Protein AF-A0A0J6Y4U1-F1 (afdb_monomer)

Solvent-accessible surface area (backbone atoms only — not comparable to full-atom values): 13993 Å² total; per-residue (Å²): 133,86,75,93,79,67,76,48,73,45,94,88,66,55,73,46,40,84,86,77,58,61,94,88,56,51,74,69,48,51,53,50,50,52,54,51,50,53,52,51,49,53,53,50,53,52,51,32,58,75,67,68,50,77,78,68,69,91,61,52,71,73,39,52,53,48,51,53,33,40,54,51,45,51,53,49,30,70,75,66,76,50,75,53,73,69,31,46,53,32,31,53,52,48,38,48,39,67,74,44,83,60,90,47,70,56,47,40,53,34,28,52,52,45,49,50,34,35,73,63,64,34,46,26,54,38,40,47,48,19,43,42,55,31,60,69,51,56,52,72,45,55,72,66,50,51,51,50,45,52,50,49,52,51,75,46,40,81,82,72,63,50,74,64,34,49,54,48,18,58,76,65,60,47,73,55,79,91,59,81,77,85,80,74,81,73,84,65,72,77,79,77,77,81,85,77,88,88,85,82,74,78,74,72,69,67,69,72,76,74,79,79,86,81,81,82,86,82,90,80,85,86,82,90,78,134

Radius of gyration: 31.58 Å; Cα contacts (8 Å, |Δi|>4): 154; chains: 1; bounding box: 83×50×101 Å

Nearest PDB structures (foldseek):
  8bfn-assembly1_E  TM=1.642E-01  e=2.128E+00  Escherichia coli

Sequence (226 aa):
MELPHVLLRTNTKDIFTYQDGYDKVTNADLLGLLNLGRETLRSLEAELEKRQIEVKDDLSNAVTECIGKFQKTLANLQILGRLDEKASQLVVAAVNALKLRPSNRDSSVYRTFLTDILRCCCRGFVVLCAASIGKQRVVTMNNDDRTRLVHYLKTHKSIFECPLLDILATTYHVPDYSSEVDTLECDRPPRRRYEKGRTAVNEVLEAAVVAETTAKIPTHRGKNKR

Foldseek 3Di:
DDDDFDWDAFPVGDTDGVVVPCPPPDPVRVVVVVVVVVVVVVVVVVVCVVVVPPPPPVADPLLVLLVVLLLVQLVVCVVPVDADPVLVVLLLVLLCLCVDDDPDDLSVQSNVLLLLLCVLANLLVSSSSSSRQGSVSSSPDDPVNSVVNSVVCSVPVVSNDDVSSVVVSVVSVRDHNPPDPPPDPPPPPPPPPPPDDDPDPVPVVVVPPPPPPDDDDDDDDDDDDD

Mean predicted aligned error: 16.46 Å

Organism: NCBI:txid404692

Structure (mmCIF, N/CA/C/O backbone):
data_AF-A0A0J6Y4U1-F1
#
_entry.id   AF-A0A0J6Y4U1-F1
#
loop_
_atom_site.group_PDB
_atom_site.id
_atom_site.type_symbol
_atom_site.label_atom_id
_atom_site.label_alt_id
_atom_site.label_comp_id
_atom_site.label_asym_id
_atom_site.label_entity_id
_atom_site.label_seq_id
_atom_site.pdbx_PDB_ins_code
_atom_site.Cartn_x
_atom_site.Cartn_y
_atom_site.Cartn_z
_atom_site.occupancy
_atom_site.B_iso_or_equiv
_atom_site.auth_seq_id
_atom_site.auth_comp_id
_atom_site.auth_asym_id
_atom_site.auth_atom_id
_atom_site.pdbx_PDB_model_num
ATOM 1 N N . MET A 1 1 ? 4.748 9.879 35.602 1.00 48.50 1 MET A N 1
ATOM 2 C CA . MET A 1 1 ? 3.466 10.256 34.974 1.00 48.50 1 MET A CA 1
ATOM 3 C C . MET A 1 1 ? 2.672 8.981 34.792 1.00 48.50 1 MET A C 1
ATOM 5 O O . MET A 1 1 ? 3.246 8.021 34.295 1.00 48.50 1 MET A O 1
ATOM 9 N N . GLU A 1 2 ? 1.425 8.940 35.251 1.00 74.56 2 GLU A N 1
ATOM 10 C CA . GLU A 1 2 ? 0.546 7.791 35.016 1.00 74.56 2 GLU A CA 1
ATOM 11 C C . GLU A 1 2 ? 0.095 7.793 33.554 1.00 74.56 2 GLU A C 1
ATOM 13 O O . GLU A 1 2 ? -0.301 8.830 33.021 1.00 74.56 2 GLU A O 1
ATOM 18 N N . LEU A 1 3 ? 0.220 6.647 32.887 1.00 75.56 3 LEU A N 1
ATOM 19 C CA . LEU A 1 3 ? -0.263 6.477 31.521 1.00 75.56 3 LEU A CA 1
ATOM 20 C C . LEU A 1 3 ? -1.788 6.282 31.541 1.00 75.56 3 LEU A C 1
ATOM 22 O O . LEU A 1 3 ? -2.306 5.636 32.460 1.00 75.56 3 LEU A O 1
ATOM 26 N N . PRO A 1 4 ? -2.518 6.800 30.537 1.00 84.19 4 PRO A N 1
ATOM 27 C CA . PRO A 1 4 ? -3.939 6.514 30.407 1.00 84.19 4 PRO A CA 1
ATOM 28 C C . PRO A 1 4 ? -4.148 5.004 30.255 1.00 84.19 4 PRO A C 1
ATOM 30 O O . PRO A 1 4 ? -3.432 4.335 29.509 1.00 84.19 4 PRO A O 1
ATOM 33 N N . HIS A 1 5 ? -5.136 4.467 30.964 1.00 85.06 5 HIS A N 1
ATOM 34 C CA . HIS A 1 5 ? -5.513 3.059 30.908 1.00 85.06 5 HIS A CA 1
ATOM 35 C C . HIS A 1 5 ? -7.023 2.932 30.717 1.00 85.06 5 HIS A C 1
ATOM 37 O O . HIS A 1 5 ? -7.795 3.804 31.115 1.00 85.06 5 HIS A O 1
ATOM 43 N N . VAL A 1 6 ? -7.440 1.840 30.078 1.00 88.12 6 VAL A N 1
ATOM 44 C CA . VAL A 1 6 ? -8.848 1.543 29.807 1.00 88.12 6 VAL A CA 1
ATOM 45 C C . VAL A 1 6 ? -9.294 0.426 30.740 1.00 88.12 6 VAL A C 1
ATOM 47 O O . VAL A 1 6 ? -8.703 -0.654 30.742 1.00 88.12 6 VAL A O 1
ATOM 50 N N . LEU A 1 7 ? -10.348 0.691 31.509 1.00 91.56 7 LEU A N 1
ATOM 51 C CA . LEU A 1 7 ? -11.039 -0.308 32.316 1.00 91.56 7 LEU A CA 1
ATOM 52 C C . LEU A 1 7 ? -12.283 -0.774 31.564 1.00 91.56 7 LEU A C 1
ATOM 54 O O . LEU A 1 7 ? -13.119 0.036 31.160 1.00 91.56 7 LEU A O 1
ATOM 58 N N . LEU A 1 8 ? -12.398 -2.083 31.380 1.00 90.50 8 LEU A N 1
ATOM 59 C CA . LEU A 1 8 ? -13.550 -2.729 30.773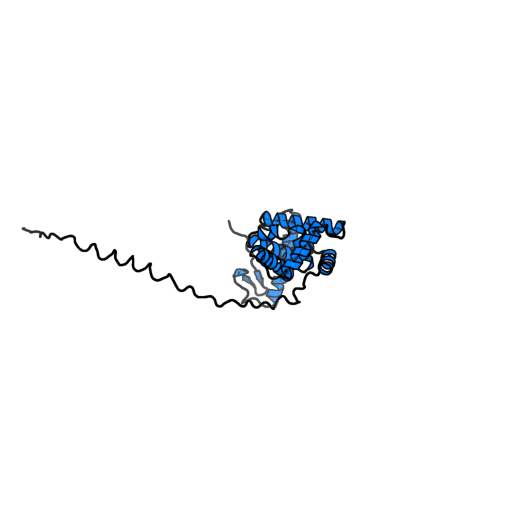 1.00 90.50 8 LEU A CA 1
ATOM 60 C C . LEU A 1 8 ? -14.483 -3.199 31.883 1.00 90.50 8 LEU A C 1
ATOM 62 O O . LEU A 1 8 ? -14.038 -3.711 32.910 1.00 90.50 8 LEU A O 1
ATOM 66 N N . ARG A 1 9 ? -15.786 -3.011 31.673 1.00 91.38 9 ARG A N 1
ATOM 67 C CA . ARG A 1 9 ? -16.824 -3.436 32.607 1.00 91.38 9 ARG A CA 1
ATOM 68 C C . ARG A 1 9 ? -17.926 -4.165 31.858 1.00 91.38 9 ARG A C 1
ATOM 70 O O . ARG A 1 9 ? -18.465 -3.633 30.891 1.00 91.38 9 ARG A O 1
ATOM 77 N N . THR A 1 10 ? -18.271 -5.356 32.327 1.00 87.75 10 THR A N 1
ATOM 78 C CA . THR A 1 10 ? -19.379 -6.160 31.791 1.00 87.75 10 THR A CA 1
ATOM 79 C C . THR A 1 10 ? -20.651 -5.987 32.618 1.00 87.75 10 THR A C 1
ATOM 81 O O . THR A 1 10 ? -20.644 -5.418 33.719 1.00 87.75 10 THR A O 1
ATOM 84 N N . ASN A 1 11 ? -21.762 -6.534 32.118 1.00 80.50 11 ASN A N 1
ATOM 85 C CA . ASN A 1 11 ? -23.026 -6.573 32.856 1.00 80.50 11 ASN A CA 1
ATOM 86 C C . ASN A 1 11 ? -22.936 -7.428 34.131 1.00 80.50 11 ASN A C 1
ATOM 88 O O . ASN A 1 11 ? -23.628 -7.144 35.110 1.00 80.50 11 ASN A O 1
ATOM 92 N N . THR A 1 12 ? -22.031 -8.414 34.160 1.00 76.62 12 THR A N 1
ATOM 93 C CA . THR A 1 12 ? -21.719 -9.227 35.349 1.00 76.62 12 THR A CA 1
ATOM 94 C C . THR A 1 12 ? -20.925 -8.468 36.421 1.00 76.62 12 THR A C 1
ATOM 96 O O . THR A 1 12 ? -20.651 -9.021 37.480 1.00 76.62 12 THR A O 1
ATOM 99 N N . LYS A 1 13 ? -20.655 -7.169 36.207 1.00 69.31 13 LYS A N 1
ATOM 100 C CA . LYS A 1 13 ? -19.939 -6.234 37.097 1.00 69.31 13 LYS A CA 1
ATOM 101 C C . LYS A 1 13 ? -18.451 -6.527 37.310 1.00 69.31 13 LYS A C 1
ATOM 103 O O . LYS A 1 13 ? -17.846 -5.854 38.145 1.00 69.31 13 LYS A O 1
ATOM 108 N N . ASP A 1 14 ? -17.843 -7.411 36.529 1.00 80.38 14 ASP A N 1
ATOM 109 C CA . ASP A 1 14 ? -16.392 -7.588 36.552 1.00 80.38 14 ASP A CA 1
ATOM 110 C C . ASP A 1 14 ? -15.711 -6.368 35.910 1.00 80.38 14 ASP A C 1
ATOM 112 O O . ASP A 1 14 ? -16.051 -5.972 34.792 1.00 80.38 14 ASP A O 1
ATOM 116 N N . ILE A 1 15 ? -14.787 -5.741 36.647 1.00 89.06 15 ILE A N 1
ATOM 117 C CA . ILE A 1 15 ? -13.915 -4.667 36.154 1.00 89.06 15 ILE A CA 1
ATOM 118 C C . ILE A 1 15 ? -12.536 -5.272 35.932 1.00 89.06 15 ILE A C 1
ATOM 120 O O . ILE A 1 15 ? -11.971 -5.863 36.850 1.00 89.06 15 ILE A O 1
ATOM 124 N N . PHE A 1 16 ? -12.000 -5.115 34.728 1.00 88.50 16 PHE A N 1
ATOM 125 C CA . PHE A 1 16 ? -10.703 -5.666 34.349 1.00 88.50 16 PHE A CA 1
ATOM 126 C C . PHE A 1 16 ? -10.064 -4.822 33.243 1.00 88.50 16 PHE A C 1
ATOM 128 O O . PHE A 1 16 ? -10.718 -3.998 32.597 1.00 88.50 16 PHE A O 1
ATOM 135 N N . THR A 1 17 ? -8.768 -5.001 33.031 1.00 88.44 17 THR A N 1
ATOM 136 C CA . THR A 1 17 ? -8.037 -4.422 31.903 1.00 88.44 17 THR A CA 1
ATOM 137 C C . THR A 1 17 ? -7.974 -5.424 30.755 1.00 88.44 17 THR A C 1
ATOM 139 O O . THR A 1 17 ? -8.056 -6.631 30.957 1.00 88.44 17 THR A O 1
ATOM 142 N N . TYR A 1 18 ? -7.747 -4.956 29.527 1.00 85.25 18 TYR A N 1
ATOM 143 C CA . TYR A 1 18 ? -7.558 -5.864 28.385 1.00 85.25 18 TYR A CA 1
ATOM 144 C C . TYR A 1 18 ? -6.348 -6.810 28.546 1.00 85.25 18 TYR A C 1
ATOM 146 O O . TYR A 1 18 ? -6.259 -7.818 27.850 1.00 85.25 18 TYR A O 1
ATOM 154 N N . GLN A 1 19 ? -5.410 -6.478 29.441 1.00 87.00 19 GLN A N 1
ATOM 155 C CA . GLN A 1 19 ? -4.201 -7.258 29.721 1.00 87.00 19 GLN A CA 1
ATOM 156 C C . GLN A 1 19 ? -4.487 -8.463 30.623 1.00 87.00 19 GLN A C 1
ATOM 158 O O . GLN A 1 19 ? -3.750 -9.443 30.566 1.00 87.00 19 GLN A O 1
ATOM 163 N N . ASP A 1 20 ? -5.573 -8.415 31.401 1.00 86.75 20 ASP A N 1
ATOM 164 C CA . ASP A 1 20 ? -5.990 -9.498 32.301 1.00 86.75 20 ASP A CA 1
ATOM 165 C C . ASP A 1 20 ? -6.609 -10.690 31.548 1.00 86.75 20 ASP A C 1
ATOM 167 O O . ASP A 1 20 ? -6.849 -11.745 32.134 1.00 86.75 20 ASP A O 1
ATOM 171 N N . GLY A 1 21 ? -6.862 -10.536 30.244 1.00 87.56 21 GLY A N 1
ATOM 172 C CA . GLY A 1 21 ? -7.535 -11.530 29.414 1.00 87.56 21 GLY A CA 1
ATOM 173 C C . GLY A 1 21 ? -9.061 -11.484 29.528 1.00 87.56 21 GLY A C 1
ATOM 174 O O . GLY A 1 21 ? -9.642 -10.612 30.171 1.00 87.56 21 GLY A O 1
ATOM 175 N N . TYR A 1 22 ? -9.725 -12.427 28.854 1.00 91.25 22 TYR A N 1
ATOM 176 C CA . TYR A 1 22 ? -11.190 -12.468 28.720 1.00 91.25 22 TYR A CA 1
ATOM 177 C C . TYR A 1 22 ? -11.798 -13.790 29.218 1.00 91.25 22 TYR A C 1
ATOM 179 O O . TYR A 1 22 ? -12.953 -14.081 28.922 1.00 91.25 22 TYR A O 1
ATOM 187 N N . ASP A 1 23 ? -11.056 -14.583 30.000 1.00 87.56 23 ASP A N 1
ATOM 188 C CA . ASP A 1 23 ? -11.446 -15.947 30.407 1.00 87.56 23 ASP A CA 1
ATOM 189 C C . ASP A 1 23 ? -12.763 -16.013 31.202 1.00 87.56 23 ASP A C 1
ATOM 191 O O . ASP A 1 23 ? -13.427 -17.048 31.238 1.00 87.56 23 ASP A O 1
ATOM 195 N N . LYS A 1 24 ? -13.151 -14.907 31.847 1.00 86.31 24 LYS A N 1
ATOM 196 C CA . LYS A 1 24 ? -14.385 -14.783 32.643 1.00 86.31 24 LYS A CA 1
ATOM 197 C C . LYS A 1 24 ? -15.480 -13.964 31.952 1.00 86.31 24 LYS A C 1
ATOM 199 O O . LYS A 1 24 ? -16.515 -13.696 32.553 1.00 86.31 24 LYS A O 1
ATOM 204 N N . VAL A 1 25 ? -15.261 -13.549 30.706 1.00 89.50 25 VAL A N 1
ATOM 205 C CA . VAL A 1 25 ? -16.179 -12.688 29.953 1.00 89.50 25 VAL A CA 1
ATOM 206 C C . VAL A 1 25 ? -17.072 -13.555 29.076 1.00 89.50 25 VAL A C 1
ATOM 208 O O . VAL A 1 25 ? -16.596 -14.396 28.317 1.00 89.50 25 VAL A O 1
ATOM 211 N N . THR A 1 26 ? -18.386 -13.357 29.164 1.00 91.69 26 THR A N 1
ATOM 212 C CA . THR A 1 26 ? -19.328 -14.109 28.328 1.00 91.69 26 THR A CA 1
ATOM 213 C C . THR A 1 26 ? -19.207 -13.696 26.856 1.00 91.69 26 THR A C 1
ATOM 215 O O . THR A 1 26 ? -18.848 -12.562 26.547 1.00 91.69 26 THR A O 1
ATOM 218 N N . ASN A 1 27 ? -19.572 -14.576 25.915 1.00 92.69 27 ASN A N 1
ATOM 219 C CA . ASN A 1 27 ? -19.564 -14.238 24.481 1.00 92.69 27 ASN A CA 1
ATOM 220 C C . ASN A 1 27 ? -20.434 -13.009 24.154 1.00 92.69 27 ASN A C 1
ATOM 222 O O . ASN A 1 27 ? -20.083 -12.211 23.285 1.00 92.69 27 ASN A O 1
ATOM 226 N N . ALA A 1 28 ? -21.565 -12.857 24.850 1.00 92.31 28 ALA A N 1
ATOM 227 C CA . ALA A 1 28 ? -22.456 -11.714 24.682 1.00 92.31 28 ALA A CA 1
ATOM 228 C C . ALA A 1 28 ? -21.793 -10.413 25.158 1.00 92.31 28 ALA A C 1
ATOM 230 O O . ALA A 1 28 ? -21.817 -9.415 24.437 1.00 92.31 28 ALA A O 1
ATOM 231 N N . ASP A 1 29 ? -21.146 -10.440 26.328 1.00 92.00 29 ASP A N 1
ATOM 232 C CA . ASP A 1 29 ? -20.392 -9.293 26.834 1.00 92.00 29 ASP A CA 1
ATOM 233 C C . ASP A 1 29 ? -19.200 -8.966 25.928 1.00 92.00 29 ASP A C 1
ATOM 235 O O . ASP A 1 29 ? -18.961 -7.798 25.646 1.00 92.00 29 ASP A O 1
ATOM 239 N N . LEU A 1 30 ? -18.491 -9.969 25.401 1.00 91.50 30 LEU A N 1
ATOM 240 C CA . LEU A 1 30 ? -17.366 -9.761 24.488 1.00 91.50 30 LEU A CA 1
ATOM 241 C C . LEU A 1 30 ? -17.803 -9.063 23.191 1.00 91.50 30 LEU A C 1
ATOM 243 O O . LEU A 1 30 ? -17.136 -8.137 22.729 1.00 91.50 30 LEU A O 1
ATOM 247 N N . LEU A 1 31 ? -18.947 -9.461 22.623 1.00 91.38 31 LEU A N 1
ATOM 248 C CA . LEU A 1 31 ? -19.523 -8.792 21.454 1.00 91.38 31 LEU A CA 1
ATOM 249 C C . LEU A 1 31 ? -19.952 -7.353 21.782 1.00 91.38 31 LEU A C 1
ATOM 251 O O . LEU A 1 31 ? -19.715 -6.442 20.987 1.00 91.38 31 LEU A O 1
ATOM 255 N N . GLY A 1 32 ? -20.543 -7.142 22.961 1.00 92.75 32 GLY A N 1
ATOM 256 C CA . GLY A 1 32 ? -20.885 -5.813 23.468 1.00 92.75 32 GLY A CA 1
ATOM 257 C C . GLY A 1 32 ? -19.655 -4.915 23.613 1.00 92.75 32 GLY A C 1
ATOM 258 O O . GLY A 1 32 ? -19.646 -3.799 23.097 1.00 92.75 32 GLY A O 1
ATOM 259 N N . LEU A 1 33 ? -18.587 -5.428 24.230 1.00 92.50 33 LEU A N 1
ATOM 260 C CA . LEU A 1 33 ? -17.307 -4.736 24.386 1.00 92.50 33 LEU A CA 1
ATOM 261 C C . LEU A 1 33 ? -16.664 -4.416 23.033 1.00 92.50 33 LEU A C 1
ATOM 263 O O . LEU A 1 33 ? -16.135 -3.322 22.861 1.00 92.50 33 LEU A O 1
ATOM 267 N N . LEU A 1 34 ? -16.740 -5.322 22.052 1.00 90.44 34 LEU A N 1
ATOM 268 C CA . LEU A 1 34 ? -16.242 -5.066 20.699 1.00 90.44 34 LEU A CA 1
ATOM 269 C C . LEU A 1 34 ? -16.998 -3.913 20.025 1.00 90.44 34 LEU A C 1
ATOM 271 O O . LEU A 1 34 ? -16.377 -3.036 19.422 1.00 90.44 34 LEU A O 1
ATOM 275 N N . ASN A 1 35 ? -18.328 -3.909 20.114 1.00 91.38 35 ASN A N 1
ATOM 276 C CA . ASN A 1 35 ? -19.146 -2.841 19.542 1.00 91.38 35 ASN A CA 1
ATOM 277 C C . ASN A 1 35 ? -18.869 -1.500 20.232 1.00 91.38 35 ASN A C 1
ATOM 279 O O . ASN A 1 35 ? -18.605 -0.513 19.548 1.00 91.38 35 ASN A O 1
ATOM 283 N N . LEU A 1 36 ? -18.812 -1.489 21.566 1.00 93.38 36 LEU A N 1
ATOM 284 C CA . LEU A 1 36 ? -18.470 -0.303 22.348 1.00 93.38 36 LEU A CA 1
ATOM 285 C C . LEU A 1 36 ? -17.058 0.209 22.028 1.00 93.38 36 LEU A C 1
ATOM 287 O O . LEU A 1 36 ? -16.845 1.412 21.894 1.00 93.38 36 LEU A O 1
ATOM 291 N N . GLY A 1 37 ? -16.089 -0.694 21.859 1.00 92.06 37 GLY A N 1
ATOM 292 C CA . GLY A 1 37 ? -14.722 -0.347 21.478 1.00 92.06 37 GLY A CA 1
ATOM 293 C C . GLY A 1 37 ? -14.658 0.316 20.103 1.00 92.06 37 GLY A C 1
ATOM 294 O O . GLY A 1 37 ? -13.962 1.315 19.937 1.00 92.06 37 GLY A O 1
ATOM 295 N N . ARG A 1 38 ? -15.438 -0.173 19.130 1.00 87.44 38 ARG A N 1
ATOM 296 C CA . ARG A 1 38 ? -15.550 0.448 17.798 1.00 87.44 38 ARG A CA 1
ATOM 297 C C . ARG A 1 38 ? -16.153 1.849 17.858 1.00 87.44 38 ARG A C 1
ATOM 299 O O . ARG A 1 38 ? -15.660 2.741 17.175 1.00 87.44 38 ARG A O 1
ATOM 306 N N . GLU A 1 39 ? -17.204 2.052 18.647 1.00 93.00 39 GLU A N 1
ATOM 307 C CA . GLU A 1 39 ? -17.811 3.378 18.824 1.00 93.00 39 GLU A CA 1
ATOM 308 C C . GLU A 1 39 ? -16.869 4.346 19.539 1.00 93.00 39 GLU A C 1
ATOM 310 O O . GLU A 1 39 ? -16.718 5.491 19.116 1.00 93.00 39 GLU A O 1
ATOM 315 N N . THR A 1 40 ? -16.173 3.861 20.567 1.00 92.31 40 THR A N 1
ATOM 316 C CA . THR A 1 40 ? -15.170 4.635 21.304 1.00 92.31 40 THR A CA 1
ATOM 317 C C . THR A 1 40 ? -14.038 5.076 20.380 1.00 92.31 40 THR A C 1
ATOM 319 O O . THR A 1 40 ? -13.686 6.252 20.368 1.00 92.31 40 THR A O 1
ATOM 322 N N . LEU A 1 41 ? -13.504 4.159 19.566 1.00 87.25 41 LEU A N 1
ATOM 323 C CA . LEU A 1 41 ? -12.455 4.459 18.591 1.00 87.25 41 LEU A CA 1
ATOM 324 C C . LEU A 1 41 ? -12.908 5.544 17.606 1.00 87.25 41 LEU A C 1
ATOM 326 O O . LEU A 1 41 ? -12.233 6.561 17.490 1.00 87.25 41 LEU A O 1
ATOM 330 N N . ARG A 1 42 ? -14.092 5.391 16.996 1.00 83.06 42 ARG A N 1
ATOM 331 C CA . ARG A 1 42 ? -14.660 6.406 16.090 1.00 83.06 42 ARG A CA 1
ATOM 332 C C . ARG A 1 42 ? -14.815 7.770 16.763 1.00 83.06 42 ARG A C 1
ATOM 334 O O . ARG A 1 42 ? -14.532 8.793 16.150 1.00 83.06 42 ARG A O 1
ATOM 341 N N . SER A 1 43 ? -15.273 7.798 18.016 1.00 93.00 43 SER A N 1
ATOM 342 C CA . SER A 1 43 ? -15.425 9.047 18.768 1.00 93.00 43 SER A CA 1
ATOM 343 C C . SER A 1 43 ? -14.080 9.714 19.060 1.00 93.00 43 SER A C 1
ATOM 345 O O . SER A 1 43 ? -14.001 10.940 19.033 1.00 93.00 43 SER A O 1
ATOM 347 N N . LEU A 1 44 ? -13.038 8.933 19.359 1.00 90.69 44 LEU A N 1
ATOM 348 C CA . LEU A 1 44 ? -11.690 9.455 19.579 1.00 90.69 44 LEU A CA 1
ATOM 349 C C . LEU A 1 44 ? -11.086 9.985 18.277 1.00 90.69 44 LEU A C 1
ATOM 351 O O . LEU A 1 44 ? -10.563 11.093 18.275 1.00 90.69 44 LEU A O 1
ATOM 355 N N . GLU A 1 45 ? -11.206 9.241 17.176 1.00 83.12 45 GLU A N 1
ATOM 356 C CA . GLU A 1 45 ? -10.760 9.669 15.843 1.00 83.12 45 GLU A CA 1
ATOM 357 C C . GLU A 1 45 ? -11.415 10.996 15.433 1.00 83.12 45 GLU A C 1
ATOM 359 O O . GLU A 1 45 ? -10.712 11.936 15.068 1.00 83.12 45 GLU A O 1
ATOM 364 N N . ALA A 1 46 ? -12.738 11.118 15.592 1.00 81.00 46 ALA A N 1
ATOM 365 C CA . ALA A 1 46 ? -13.470 12.347 15.283 1.00 81.00 46 ALA A CA 1
ATOM 366 C C . ALA A 1 46 ? -13.030 13.542 16.149 1.00 81.00 46 ALA A C 1
ATOM 368 O O . ALA A 1 46 ? -12.938 14.673 15.668 1.00 81.00 46 ALA A O 1
ATOM 369 N N . GLU A 1 47 ? -12.743 13.318 17.435 1.00 93.19 47 GLU A N 1
ATOM 370 C CA . GLU A 1 47 ? -12.271 14.384 18.324 1.00 93.19 47 GLU A CA 1
ATOM 371 C C . GLU A 1 47 ? -10.816 14.783 18.017 1.00 93.19 47 GLU A C 1
ATOM 373 O O . GLU A 1 47 ? -10.475 15.965 18.106 1.00 93.19 47 GLU A O 1
ATOM 378 N N . LEU A 1 48 ? -9.963 13.835 17.618 1.00 85.94 48 LEU A N 1
ATOM 379 C CA . LEU A 1 48 ? -8.591 14.105 17.173 1.00 85.94 48 LEU A CA 1
ATOM 380 C C . LEU A 1 48 ? -8.584 14.927 15.879 1.00 85.94 48 LEU A C 1
ATOM 382 O O . LEU A 1 48 ? -7.885 15.940 15.810 1.00 85.94 48 LEU A O 1
ATOM 386 N N . GLU A 1 49 ? -9.427 14.560 14.911 1.00 75.19 49 GLU A N 1
ATOM 387 C CA . GLU A 1 49 ? -9.635 15.310 13.668 1.00 75.19 49 GLU A CA 1
ATOM 388 C C . GLU A 1 49 ? -10.121 16.737 13.955 1.00 75.19 49 GLU A C 1
ATOM 390 O O . GLU A 1 49 ? -9.518 17.712 13.500 1.00 75.19 49 GLU A O 1
ATOM 395 N N . LYS A 1 50 ? -11.155 16.882 14.794 1.00 89.06 50 LYS A N 1
ATOM 396 C CA . LYS A 1 50 ? -11.697 18.186 15.207 1.00 89.06 50 LYS A CA 1
ATOM 397 C C . LYS A 1 50 ? -10.642 19.090 15.846 1.00 89.06 50 LYS A C 1
ATOM 399 O O . LYS A 1 50 ? -10.683 20.306 15.663 1.00 89.06 50 LYS A O 1
ATOM 404 N N . ARG A 1 51 ? -9.712 18.517 16.614 1.00 91.00 51 ARG A N 1
ATOM 405 C CA . ARG A 1 51 ? -8.625 19.258 17.275 1.00 91.00 51 ARG A CA 1
ATOM 406 C C . ARG A 1 51 ? -7.408 19.480 16.382 1.00 91.00 51 ARG A C 1
ATOM 408 O O . ARG A 1 51 ? -6.458 20.105 16.845 1.00 91.00 51 ARG A O 1
ATOM 415 N N . GLN A 1 52 ? -7.423 18.975 15.147 1.00 78.06 52 GLN A N 1
ATOM 416 C CA . GLN A 1 52 ? -6.265 18.961 14.248 1.00 78.06 52 GLN A CA 1
ATOM 417 C C . GLN A 1 52 ? -5.028 18.341 14.917 1.00 78.06 52 GLN A C 1
ATOM 419 O O . GLN A 1 52 ? -3.890 18.717 14.637 1.00 78.06 52 GLN A O 1
ATOM 424 N N . ILE A 1 53 ? -5.251 17.399 15.839 1.00 75.94 53 ILE A N 1
ATOM 425 C CA . ILE A 1 53 ? -4.169 16.627 16.433 1.00 75.94 53 ILE A CA 1
ATOM 426 C C . ILE A 1 53 ? -3.854 15.554 15.407 1.00 75.94 53 ILE A C 1
ATOM 428 O O . ILE A 1 53 ? -4.554 14.546 15.319 1.00 75.94 53 ILE A O 1
ATOM 432 N N . GLU A 1 54 ? -2.812 15.790 14.612 1.00 60.12 54 GLU A N 1
ATOM 433 C CA . GLU A 1 54 ? -2.235 14.732 13.798 1.00 60.12 54 GLU A CA 1
ATOM 434 C C . GLU A 1 54 ? -1.837 13.601 14.742 1.00 60.12 54 GLU A C 1
ATOM 436 O O . GLU A 1 54 ? -0.879 13.711 15.516 1.00 60.12 54 GLU A O 1
ATOM 441 N N . VAL A 1 55 ? -2.580 12.498 14.671 1.00 58.94 55 VAL A N 1
ATOM 442 C CA . VAL A 1 55 ? -2.069 11.207 15.105 1.00 58.94 55 VAL A CA 1
ATOM 443 C C . VAL A 1 55 ? -0.926 10.919 14.153 1.00 58.94 55 VAL A C 1
ATOM 445 O O . VAL A 1 55 ? -1.113 10.370 13.070 1.00 58.94 55 VAL A O 1
ATOM 448 N N . LYS A 1 56 ? 0.268 11.389 14.514 1.00 53.28 56 LYS A N 1
ATOM 449 C CA . LYS A 1 56 ? 1.480 10.918 13.878 1.00 53.28 56 LYS A CA 1
ATOM 450 C C . LYS A 1 56 ? 1.542 9.443 14.211 1.00 53.28 56 LYS A C 1
ATOM 452 O O . LYS A 1 56 ? 1.998 9.062 15.286 1.00 53.28 56 LYS A O 1
ATOM 457 N N . ASP A 1 57 ? 1.090 8.614 13.275 1.00 61.06 57 ASP A N 1
ATOM 458 C CA . ASP A 1 57 ? 1.741 7.333 13.096 1.00 61.06 57 ASP A CA 1
ATOM 459 C C . ASP A 1 57 ? 3.239 7.655 13.132 1.00 61.06 57 ASP A C 1
ATOM 461 O O . ASP A 1 57 ? 3.693 8.548 12.409 1.00 61.06 57 ASP A O 1
ATOM 465 N N . ASP A 1 58 ? 3.982 7.015 14.034 1.00 70.19 58 ASP A N 1
ATOM 466 C CA . ASP A 1 58 ? 5.433 7.169 14.170 1.00 70.19 58 ASP A CA 1
ATOM 467 C C . ASP A 1 58 ? 6.103 6.582 12.909 1.00 70.19 58 ASP A C 1
ATOM 469 O O . ASP A 1 58 ? 6.774 5.549 12.917 1.00 70.19 58 ASP A O 1
ATOM 473 N N . LEU A 1 59 ? 5.830 7.169 11.749 1.00 83.12 59 LEU A N 1
ATOM 474 C CA . LEU A 1 59 ? 6.361 6.774 10.465 1.00 83.12 59 LEU A CA 1
ATOM 475 C C . LEU A 1 59 ? 7.705 7.456 10.324 1.00 83.12 59 LEU A C 1
ATOM 477 O O . LEU A 1 59 ? 7.858 8.659 10.545 1.00 83.12 59 LEU A O 1
ATOM 481 N N . SER A 1 60 ? 8.700 6.673 9.928 1.00 90.19 60 SER A N 1
ATOM 482 C CA . SER A 1 60 ? 9.977 7.245 9.548 1.00 90.19 60 SER A CA 1
ATOM 483 C C . SER A 1 60 ? 9.783 8.184 8.357 1.00 90.19 60 SER A C 1
ATOM 485 O O . SER A 1 60 ? 8.912 7.977 7.505 1.00 90.19 60 SER A O 1
ATOM 487 N N . ASN A 1 61 ? 10.666 9.176 8.232 1.00 91.38 61 ASN A N 1
ATOM 488 C CA . ASN A 1 61 ? 10.685 10.074 7.074 1.00 91.38 61 ASN A CA 1
ATOM 489 C C . ASN A 1 61 ? 10.706 9.300 5.744 1.00 91.38 61 ASN A C 1
ATOM 491 O O . ASN A 1 61 ? 10.126 9.744 4.755 1.00 91.38 61 ASN A O 1
ATOM 495 N N . ALA A 1 62 ? 11.339 8.120 5.725 1.00 93.31 62 ALA A N 1
ATOM 496 C CA . ALA A 1 62 ? 11.404 7.276 4.543 1.00 93.31 62 ALA A CA 1
ATOM 497 C C . ALA A 1 62 ? 10.025 6.742 4.121 1.00 93.31 62 ALA A C 1
ATOM 499 O O . ALA A 1 62 ? 9.730 6.722 2.922 1.00 93.31 62 ALA A O 1
ATOM 500 N N . VAL A 1 63 ? 9.198 6.329 5.087 1.00 94.94 63 VAL A N 1
ATOM 501 C CA . VAL A 1 63 ? 7.828 5.846 4.863 1.00 94.94 63 VAL A CA 1
ATOM 502 C C . VAL A 1 63 ? 6.912 7.004 4.469 1.00 94.94 63 VAL A C 1
ATOM 504 O O . VAL A 1 63 ? 6.208 6.893 3.466 1.00 94.94 63 VAL A O 1
ATOM 507 N N . THR A 1 64 ? 6.993 8.140 5.165 1.00 94.31 64 THR A N 1
ATOM 508 C CA . THR A 1 64 ? 6.211 9.348 4.847 1.00 94.31 64 THR A CA 1
ATOM 509 C C . THR A 1 64 ? 6.492 9.856 3.431 1.00 94.31 64 THR A C 1
ATOM 511 O O . THR A 1 64 ? 5.567 10.174 2.685 1.00 94.31 64 THR A O 1
ATOM 514 N N . GLU A 1 65 ? 7.757 9.856 2.998 1.00 95.88 65 GLU A N 1
ATOM 515 C CA . GLU A 1 65 ? 8.122 10.224 1.624 1.00 95.88 65 GLU A CA 1
ATOM 516 C C . GLU A 1 65 ? 7.516 9.259 0.588 1.00 95.88 65 GLU A C 1
ATOM 518 O O . GLU A 1 65 ? 7.059 9.688 -0.473 1.00 95.88 65 GLU A O 1
ATOM 523 N N . CYS A 1 66 ? 7.485 7.953 0.881 1.00 97.62 66 CYS A N 1
ATOM 524 C CA . CYS A 1 66 ? 6.847 6.967 0.007 1.00 97.62 66 CYS A CA 1
ATOM 525 C C . CYS A 1 66 ? 5.333 7.198 -0.093 1.00 97.62 66 CYS A C 1
ATOM 527 O O . CYS A 1 66 ? 4.795 7.167 -1.197 1.00 97.62 66 CYS A O 1
ATOM 529 N N . ILE A 1 67 ? 4.667 7.499 1.025 1.00 96.88 67 ILE A N 1
ATOM 530 C CA . ILE A 1 67 ? 3.231 7.815 1.060 1.00 96.88 67 ILE A CA 1
ATOM 531 C C . ILE A 1 67 ? 2.924 9.053 0.214 1.00 96.88 67 ILE A C 1
ATOM 533 O O . ILE A 1 67 ? 2.036 9.006 -0.638 1.00 96.88 67 ILE A O 1
ATOM 537 N N . GLY A 1 68 ? 3.710 10.124 0.358 1.00 96.56 68 GLY A N 1
ATOM 538 C CA . GLY A 1 68 ? 3.560 11.318 -0.476 1.00 96.56 68 GLY A CA 1
ATOM 539 C C . GLY A 1 68 ? 3.741 11.022 -1.971 1.00 96.56 68 GLY A C 1
ATOM 540 O O . GLY A 1 68 ? 3.006 11.547 -2.810 1.00 96.56 68 GLY A O 1
ATOM 541 N N . LYS A 1 69 ? 4.668 10.120 -2.331 1.00 97.94 69 LYS A N 1
ATOM 542 C CA . LYS A 1 69 ? 4.824 9.652 -3.721 1.00 97.94 69 LYS A CA 1
ATOM 543 C C . LYS A 1 69 ? 3.616 8.849 -4.200 1.00 97.94 69 LYS A C 1
ATOM 545 O O . LYS A 1 69 ? 3.206 9.051 -5.340 1.00 97.94 69 LYS A O 1
ATOM 550 N N . PHE A 1 70 ? 3.024 8.000 -3.359 1.00 97.88 70 PHE A N 1
ATOM 551 C CA . PHE A 1 70 ? 1.796 7.274 -3.701 1.00 97.88 70 PHE A CA 1
ATOM 552 C C . PHE A 1 70 ? 0.647 8.228 -4.001 1.00 97.88 70 PHE A C 1
ATOM 554 O O . PHE A 1 70 ? 0.041 8.130 -5.064 1.00 97.88 70 PHE A O 1
ATOM 561 N N . GLN A 1 71 ? 0.405 9.197 -3.118 1.00 97.44 71 GLN A N 1
ATOM 562 C CA . GLN A 1 71 ? -0.648 10.198 -3.301 1.00 97.44 71 GLN A CA 1
ATOM 563 C C . GLN A 1 71 ? -0.434 11.009 -4.584 1.00 97.44 71 GLN A C 1
ATOM 565 O O . GLN A 1 71 ? -1.360 11.175 -5.375 1.00 97.44 71 GLN A O 1
ATOM 570 N N . LYS A 1 72 ? 0.805 11.447 -4.849 1.00 97.00 72 LYS A N 1
ATOM 571 C CA . LYS A 1 72 ? 1.138 12.187 -6.073 1.00 97.00 72 LYS A CA 1
ATOM 572 C C . LYS A 1 72 ? 0.923 11.353 -7.337 1.00 97.00 72 LYS A C 1
ATOM 574 O O . LYS A 1 72 ? 0.358 11.849 -8.308 1.00 97.00 72 LYS A O 1
ATOM 579 N N . THR A 1 73 ? 1.371 10.097 -7.349 1.00 97.50 73 THR A N 1
ATOM 580 C CA . THR A 1 73 ? 1.156 9.198 -8.493 1.00 97.50 73 THR A CA 1
ATOM 581 C C . THR A 1 73 ? -0.325 8.927 -8.712 1.00 97.50 73 THR A C 1
ATOM 583 O O . THR A 1 73 ? -0.766 8.938 -9.856 1.00 97.50 73 THR A O 1
ATOM 586 N N . LEU A 1 74 ? -1.093 8.724 -7.641 1.00 96.75 74 LEU A N 1
ATOM 587 C CA . LEU A 1 74 ? -2.527 8.482 -7.727 1.00 96.75 74 LEU A CA 1
ATOM 588 C C . LEU A 1 74 ? -3.272 9.693 -8.296 1.00 96.75 74 LEU A C 1
ATOM 590 O O . LEU A 1 74 ? -4.056 9.533 -9.226 1.00 96.75 74 LEU A O 1
ATOM 594 N N . ALA A 1 75 ? -2.967 10.898 -7.810 1.00 95.69 75 ALA A N 1
ATOM 595 C CA . ALA A 1 75 ? -3.541 12.136 -8.331 1.00 95.69 75 ALA A CA 1
ATOM 596 C C . ALA A 1 75 ? -3.216 12.322 -9.823 1.00 95.69 75 ALA A C 1
ATOM 598 O O . ALA A 1 75 ? -4.104 12.585 -10.632 1.00 95.69 75 ALA A O 1
ATOM 599 N N . ASN A 1 76 ? -1.956 12.104 -10.214 1.00 94.56 76 ASN A N 1
ATOM 600 C CA . ASN A 1 76 ? -1.557 12.157 -11.621 1.00 94.56 76 ASN A CA 1
ATOM 601 C C . ASN A 1 76 ? -2.307 11.120 -12.466 1.00 94.56 76 ASN A C 1
ATOM 603 O O . ASN A 1 76 ? -2.735 11.427 -13.575 1.00 94.56 76 ASN A O 1
ATOM 607 N N . LEU A 1 77 ? -2.483 9.905 -11.945 1.00 95.31 77 LEU A N 1
ATOM 608 C CA . LEU A 1 77 ? -3.205 8.843 -12.633 1.00 95.31 77 LEU A CA 1
ATOM 609 C C . LEU A 1 77 ? -4.690 9.186 -12.808 1.00 95.31 77 LEU A C 1
ATOM 611 O O . LEU A 1 77 ? -5.239 8.940 -13.876 1.00 95.31 77 LEU A O 1
ATOM 615 N N . GLN A 1 78 ? -5.329 9.777 -11.800 1.00 94.00 78 GLN A N 1
ATOM 616 C CA . GLN A 1 78 ? -6.724 10.217 -11.880 1.00 94.00 78 GLN A CA 1
ATOM 617 C C . GLN A 1 78 ? -6.917 11.338 -12.909 1.00 94.00 78 GLN A C 1
ATOM 619 O O . GLN A 1 78 ? -7.915 11.339 -13.622 1.00 94.00 78 GLN A O 1
ATOM 624 N N . ILE A 1 79 ? -5.954 12.258 -13.023 1.00 94.75 79 ILE A N 1
ATOM 625 C CA . ILE A 1 79 ? -5.999 13.354 -14.001 1.00 94.75 79 ILE A CA 1
ATOM 626 C C . ILE A 1 79 ? -5.747 12.838 -15.423 1.00 94.75 79 ILE A C 1
ATOM 628 O O . ILE A 1 79 ? -6.450 13.212 -16.357 1.00 94.75 79 ILE A O 1
ATOM 632 N N . LEU A 1 80 ? -4.723 12.000 -15.606 1.00 95.50 80 LEU A N 1
ATOM 633 C CA . LEU A 1 80 ? -4.272 11.571 -16.933 1.00 95.50 80 LEU A CA 1
ATOM 634 C C . LEU A 1 80 ? -5.006 10.331 -17.456 1.00 95.50 80 LEU A C 1
ATOM 636 O O . LEU A 1 80 ? -4.944 10.051 -18.652 1.00 95.50 80 LEU A O 1
ATOM 640 N N . GLY A 1 81 ? -5.623 9.541 -16.575 1.00 94.00 81 GLY A N 1
ATOM 641 C CA . GLY A 1 81 ? -6.230 8.247 -16.898 1.00 94.00 81 GLY A CA 1
ATOM 642 C C . GLY A 1 81 ? -5.227 7.154 -17.294 1.00 94.00 81 GLY A C 1
ATOM 643 O O . GLY A 1 81 ? -5.628 6.052 -17.660 1.00 94.00 81 GLY A O 1
ATOM 644 N N . ARG A 1 82 ? -3.920 7.443 -17.252 1.00 94.88 82 ARG A N 1
ATOM 645 C CA . ARG A 1 82 ? -2.839 6.535 -17.655 1.00 94.88 82 ARG A CA 1
ATOM 646 C C . ARG A 1 82 ? -1.549 6.817 -16.894 1.00 94.88 82 ARG A C 1
ATOM 648 O O . ARG A 1 82 ? -1.357 7.906 -16.358 1.00 94.88 82 ARG A O 1
ATOM 655 N N . LEU A 1 83 ? -0.649 5.838 -16.900 1.00 95.94 83 LEU A N 1
ATOM 656 C CA . LEU A 1 83 ? 0.723 6.019 -16.432 1.00 95.94 83 LEU A CA 1
ATOM 657 C C . LEU A 1 83 ? 1.553 6.757 -17.487 1.00 95.94 83 LEU A C 1
ATOM 659 O O . LEU A 1 83 ? 1.337 6.585 -18.688 1.00 95.94 83 LEU A O 1
ATOM 663 N N . ASP A 1 84 ? 2.525 7.552 -17.037 1.00 94.94 84 ASP A N 1
ATOM 664 C CA . ASP A 1 84 ? 3.572 8.055 -17.923 1.00 94.94 84 ASP A CA 1
ATOM 665 C C . ASP A 1 84 ? 4.517 6.918 -18.359 1.00 94.94 84 ASP A C 1
ATOM 667 O O . ASP A 1 84 ? 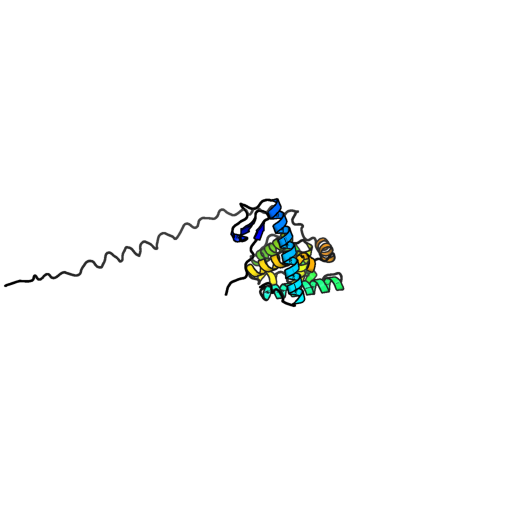4.475 5.799 -17.834 1.00 94.94 84 ASP A O 1
ATOM 671 N N . GLU A 1 85 ? 5.361 7.182 -19.355 1.00 95.81 85 GLU A N 1
ATOM 672 C CA . GLU A 1 85 ? 6.245 6.165 -19.932 1.00 95.81 85 GLU A CA 1
ATOM 673 C C . GLU A 1 85 ? 7.209 5.571 -18.893 1.00 95.81 85 GLU A C 1
ATOM 675 O O . GLU A 1 85 ? 7.412 4.357 -18.838 1.00 95.81 85 GLU A O 1
ATOM 680 N N . LYS A 1 86 ? 7.752 6.410 -18.008 1.00 96.31 86 LYS A N 1
ATOM 681 C CA . LYS A 1 86 ? 8.700 5.981 -16.978 1.00 96.31 86 LYS A CA 1
ATOM 682 C C . LYS A 1 86 ? 8.025 5.079 -15.945 1.00 96.31 86 LYS A C 1
ATOM 684 O O . LYS A 1 86 ? 8.556 4.024 -15.605 1.00 96.31 86 LYS A O 1
ATOM 689 N N . ALA A 1 87 ? 6.853 5.469 -15.456 1.00 96.88 87 ALA A N 1
ATOM 690 C CA . ALA A 1 87 ? 6.047 4.684 -14.532 1.00 96.88 87 ALA A CA 1
ATOM 691 C C . ALA A 1 87 ? 5.614 3.357 -15.167 1.00 96.88 87 ALA A C 1
ATOM 693 O O . ALA A 1 87 ? 5.687 2.315 -14.518 1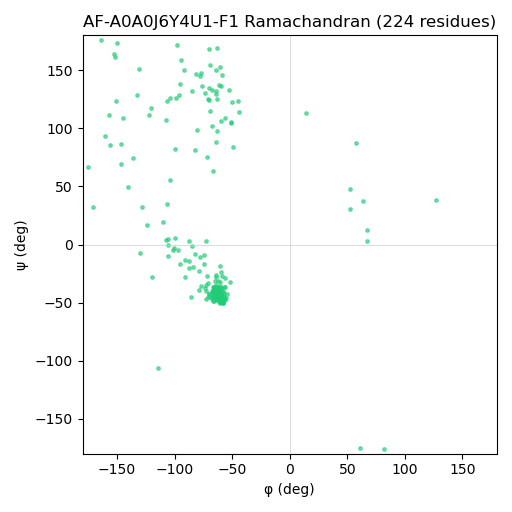.00 96.88 87 ALA A O 1
ATOM 694 N N . SER A 1 88 ? 5.254 3.373 -16.451 1.00 97.56 88 SER A N 1
ATOM 695 C CA . SER A 1 88 ? 4.905 2.172 -17.216 1.00 97.56 88 SER A CA 1
ATOM 696 C C . SER A 1 88 ? 6.067 1.173 -17.262 1.00 97.56 88 SER A C 1
ATOM 698 O O . SER A 1 88 ? 5.888 -0.006 -16.956 1.00 97.56 88 SER A O 1
ATOM 700 N N . GLN A 1 89 ? 7.289 1.641 -17.543 1.00 98.06 89 GLN A N 1
ATOM 701 C CA . GLN A 1 89 ? 8.492 0.799 -17.520 1.00 98.06 89 GLN A CA 1
ATOM 702 C C . GLN A 1 89 ? 8.770 0.213 -16.125 1.00 98.06 89 GLN A C 1
ATOM 704 O O . GLN A 1 89 ? 9.145 -0.957 -16.006 1.00 98.06 89 GLN A O 1
ATOM 709 N N . LEU A 1 90 ? 8.556 0.992 -15.059 1.00 98.19 90 LEU A N 1
ATOM 710 C CA . LEU A 1 90 ? 8.710 0.509 -13.682 1.00 98.19 90 LEU A CA 1
ATOM 711 C C . LEU A 1 90 ? 7.696 -0.589 -13.338 1.00 98.19 90 LEU A C 1
ATOM 713 O O . LEU A 1 90 ? 8.066 -1.575 -12.698 1.00 98.19 90 LEU A O 1
ATOM 717 N N . VAL A 1 91 ? 6.447 -0.457 -13.789 1.00 98.12 91 VAL A N 1
ATOM 718 C CA . VAL A 1 91 ? 5.412 -1.484 -13.598 1.00 98.12 91 VAL A CA 1
ATOM 719 C C . VAL A 1 91 ? 5.770 -2.764 -14.352 1.00 98.12 91 VAL A C 1
ATOM 721 O O . VAL A 1 91 ? 5.720 -3.842 -13.763 1.00 98.12 91 VAL A O 1
ATOM 724 N N . VAL A 1 92 ? 6.228 -2.669 -15.604 1.00 98.06 92 VAL A N 1
ATOM 725 C CA . VAL A 1 92 ? 6.703 -3.840 -16.368 1.00 98.06 92 VAL A CA 1
ATOM 726 C C . VAL A 1 92 ? 7.854 -4.545 -15.640 1.00 98.06 92 VAL A C 1
ATOM 728 O O . VAL A 1 92 ? 7.847 -5.768 -15.490 1.00 98.06 92 VAL A O 1
ATOM 731 N N . ALA A 1 93 ? 8.822 -3.787 -15.118 1.00 97.25 93 ALA A N 1
ATOM 732 C CA . ALA A 1 93 ? 9.924 -4.349 -14.341 1.00 97.25 93 ALA A CA 1
ATOM 733 C C . ALA A 1 93 ? 9.445 -5.046 -13.052 1.00 97.25 93 ALA A C 1
ATOM 735 O O . ALA A 1 93 ? 9.976 -6.096 -12.686 1.00 97.25 93 ALA A O 1
ATOM 736 N N . ALA A 1 94 ? 8.431 -4.498 -12.379 1.00 97.75 94 ALA A N 1
ATOM 737 C CA . ALA A 1 94 ? 7.824 -5.091 -11.189 1.00 97.75 94 ALA A CA 1
ATOM 738 C C . ALA A 1 94 ? 7.087 -6.403 -11.497 1.00 97.75 94 ALA A C 1
ATOM 740 O O . ALA A 1 94 ? 7.270 -7.393 -10.787 1.00 97.75 94 ALA A O 1
ATOM 741 N N . VAL A 1 95 ? 6.320 -6.447 -12.589 1.00 97.44 95 VAL A N 1
ATOM 742 C CA . VAL A 1 95 ? 5.642 -7.666 -13.057 1.00 97.44 95 VAL A CA 1
ATOM 743 C C . VAL A 1 95 ? 6.659 -8.759 -13.383 1.00 97.44 95 VAL A C 1
ATOM 745 O O . VAL A 1 95 ? 6.498 -9.903 -12.956 1.00 97.44 95 VAL A O 1
ATOM 748 N N . ASN A 1 96 ? 7.752 -8.408 -14.063 1.00 96.31 96 ASN A N 1
ATOM 749 C CA . ASN A 1 96 ? 8.839 -9.348 -14.335 1.00 96.31 96 ASN A CA 1
ATOM 750 C C . ASN A 1 96 ? 9.501 -9.850 -13.045 1.00 96.31 96 ASN A C 1
ATOM 752 O O . ASN A 1 96 ? 9.811 -11.034 -12.941 1.00 96.31 96 ASN A O 1
ATOM 756 N N . ALA A 1 97 ? 9.678 -8.986 -12.041 1.00 96.31 97 ALA A N 1
ATOM 757 C CA . ALA A 1 97 ? 10.228 -9.383 -10.747 1.00 96.31 97 ALA A CA 1
ATOM 758 C C . ALA A 1 97 ? 9.319 -10.361 -9.980 1.00 96.31 97 ALA A C 1
ATOM 760 O O . ALA A 1 97 ? 9.836 -11.204 -9.250 1.00 96.31 97 ALA A O 1
ATOM 761 N N . LEU A 1 98 ? 7.994 -10.277 -10.149 1.00 95.88 98 LEU A N 1
ATOM 762 C CA . LEU A 1 98 ? 7.046 -11.234 -9.567 1.00 95.88 98 LEU A CA 1
ATOM 763 C C . LEU A 1 98 ? 7.088 -12.599 -10.271 1.00 95.88 98 LEU A C 1
ATOM 765 O O . LEU A 1 98 ? 7.051 -13.627 -9.599 1.00 95.88 98 LEU A O 1
ATOM 769 N N . LYS A 1 99 ? 7.206 -12.610 -11.605 1.00 93.44 99 LYS A N 1
ATOM 770 C CA . LYS A 1 99 ? 7.181 -13.836 -12.425 1.00 93.44 99 LYS A CA 1
ATOM 771 C C . LYS A 1 99 ? 8.509 -14.594 -12.418 1.00 93.44 99 LYS A C 1
ATOM 773 O O . LYS A 1 99 ? 8.533 -15.820 -12.398 1.00 93.44 99 LYS A O 1
ATOM 778 N N . LEU A 1 100 ? 9.630 -13.879 -12.445 1.00 92.44 100 LEU A N 1
ATOM 779 C CA . LEU A 1 100 ? 10.952 -14.480 -12.603 1.00 92.44 100 LEU A CA 1
ATOM 780 C C . LEU A 1 100 ? 11.604 -14.795 -11.257 1.00 92.44 100 LEU A C 1
ATOM 782 O O . LEU A 1 100 ? 11.410 -14.110 -10.247 1.00 92.44 100 LEU A O 1
ATOM 786 N N . ARG A 1 101 ? 12.442 -15.836 -11.238 1.00 90.06 101 ARG A N 1
ATOM 787 C CA . ARG A 1 101 ? 13.292 -16.132 -10.082 1.00 90.06 101 ARG A CA 1
ATOM 788 C C . ARG A 1 101 ? 14.285 -14.975 -9.880 1.00 90.06 101 ARG A C 1
ATOM 790 O O . ARG A 1 101 ? 14.953 -14.584 -10.838 1.00 90.06 101 ARG A O 1
ATOM 797 N N . PRO A 1 102 ? 14.410 -14.418 -8.662 1.00 91.88 102 PRO A N 1
ATOM 798 C CA . PRO A 1 102 ? 15.336 -13.321 -8.418 1.00 91.88 102 PRO A CA 1
ATOM 799 C C . PRO A 1 102 ? 16.781 -13.782 -8.633 1.00 91.88 102 PRO A C 1
ATOM 801 O O . PRO A 1 102 ? 17.201 -14.809 -8.105 1.00 91.88 102 PRO A O 1
ATOM 804 N N . SER A 1 103 ? 17.548 -12.993 -9.385 1.00 91.75 103 SER A N 1
ATOM 805 C CA . SER A 1 103 ? 18.960 -13.264 -9.688 1.00 91.75 103 SER A CA 1
ATOM 806 C C . SER A 1 103 ? 19.929 -12.784 -8.604 1.00 91.75 103 SER A C 1
ATOM 808 O O . SER A 1 103 ? 21.072 -13.227 -8.556 1.00 91.75 103 SER A O 1
ATOM 810 N N . ASN A 1 104 ? 19.499 -11.865 -7.737 1.00 95.25 104 ASN A N 1
ATOM 811 C CA . ASN A 1 104 ? 20.321 -11.292 -6.675 1.00 95.25 104 ASN A CA 1
ATOM 812 C C . ASN A 1 104 ? 19.475 -10.884 -5.457 1.00 95.25 104 ASN A C 1
ATOM 814 O O . ASN A 1 104 ? 18.240 -10.939 -5.484 1.00 95.25 104 ASN A O 1
ATOM 818 N N . ARG A 1 105 ? 20.157 -10.472 -4.380 1.00 96.00 105 ARG A N 1
ATOM 819 C CA . ARG A 1 105 ? 19.529 -10.073 -3.112 1.00 96.00 105 ARG A CA 1
ATOM 820 C C . ARG A 1 105 ? 18.520 -8.941 -3.299 1.00 96.00 105 ARG A C 1
ATOM 822 O O . ARG A 1 105 ? 17.415 -9.040 -2.782 1.00 96.00 105 ARG A O 1
ATOM 829 N N . ASP A 1 106 ? 18.866 -7.918 -4.066 1.00 96.81 106 ASP A N 1
ATOM 830 C CA . ASP A 1 106 ? 18.020 -6.738 -4.266 1.00 96.81 106 ASP A CA 1
ATOM 831 C C . ASP A 1 106 ? 16.736 -7.079 -5.028 1.00 96.81 106 ASP A C 1
ATOM 833 O O . ASP A 1 106 ? 15.648 -6.620 -4.688 1.00 96.81 106 ASP A O 1
ATOM 837 N N . SER A 1 107 ? 16.840 -7.929 -6.052 1.00 95.81 107 SER A N 1
ATOM 838 C CA . SER A 1 107 ? 15.681 -8.474 -6.765 1.00 95.81 107 SER A CA 1
ATOM 839 C C . SER A 1 107 ? 14.815 -9.337 -5.848 1.00 95.81 107 SER A C 1
ATOM 841 O O . SER A 1 107 ? 13.595 -9.276 -5.952 1.00 95.81 107 SER A O 1
ATOM 843 N N . SER A 1 108 ? 15.426 -10.098 -4.934 1.00 96.88 108 SER A N 1
ATOM 844 C CA . SER A 1 108 ? 14.700 -10.893 -3.937 1.00 96.88 108 SER A CA 1
ATOM 845 C C . SER A 1 108 ? 13.940 -9.999 -2.954 1.00 96.88 108 SER A C 1
ATOM 847 O O . SER A 1 108 ? 12.737 -10.161 -2.788 1.00 96.88 108 SER A O 1
ATOM 849 N N . VAL A 1 109 ? 14.600 -8.979 -2.393 1.00 97.69 109 VAL A N 1
ATOM 850 C CA . VAL A 1 109 ? 13.987 -7.983 -1.495 1.00 97.69 109 VAL A CA 1
ATOM 851 C C . VAL A 1 109 ? 12.791 -7.303 -2.158 1.00 97.69 109 VAL A C 1
ATOM 853 O O . VAL A 1 109 ? 11.727 -7.188 -1.547 1.00 97.69 109 VAL A O 1
ATOM 856 N N . TYR A 1 110 ? 12.951 -6.880 -3.412 1.00 98.31 110 TYR A N 1
ATOM 857 C CA . TYR A 1 110 ? 11.876 -6.232 -4.150 1.00 98.31 110 TYR A CA 1
ATOM 858 C C . TYR A 1 110 ? 10.715 -7.188 -4.443 1.00 98.31 110 TYR A C 1
ATOM 860 O O . TYR A 1 110 ? 9.566 -6.832 -4.198 1.00 98.31 110 TYR A O 1
ATOM 868 N N . ARG A 1 111 ? 10.999 -8.419 -4.891 1.00 97.25 111 ARG A N 1
ATOM 869 C CA . ARG A 1 111 ? 9.972 -9.444 -5.125 1.00 97.25 111 ARG A CA 1
ATOM 870 C C . ARG A 1 111 ? 9.194 -9.762 -3.848 1.00 97.25 111 ARG A C 1
ATOM 872 O O . ARG A 1 111 ? 7.968 -9.810 -3.904 1.00 97.25 111 ARG A O 1
ATOM 879 N N . THR A 1 112 ? 9.872 -9.943 -2.713 1.00 97.31 112 THR A N 1
ATOM 880 C CA . THR A 1 112 ? 9.218 -10.193 -1.418 1.00 97.31 112 THR A CA 1
ATOM 881 C C . THR A 1 112 ? 8.276 -9.053 -1.058 1.00 97.31 112 THR A C 1
ATOM 883 O O . THR A 1 112 ? 7.110 -9.302 -0.779 1.00 97.31 112 THR A O 1
ATOM 886 N N . PHE A 1 113 ? 8.738 -7.804 -1.165 1.00 98.12 113 PHE A N 1
ATOM 887 C CA . PHE A 1 113 ? 7.896 -6.637 -0.907 1.00 98.12 113 PHE A CA 1
ATOM 888 C C . PHE A 1 113 ? 6.648 -6.607 -1.805 1.00 98.12 113 PHE A C 1
ATOM 890 O O . PHE A 1 113 ? 5.540 -6.447 -1.302 1.00 98.12 113 PHE A O 1
ATOM 897 N N . LEU A 1 114 ? 6.793 -6.807 -3.121 1.00 97.88 114 LEU A N 1
ATOM 898 C CA . LEU A 1 114 ? 5.641 -6.828 -4.034 1.00 97.88 114 LEU A CA 1
ATOM 899 C C . LEU A 1 114 ? 4.686 -7.994 -3.743 1.00 97.88 114 LEU A C 1
ATOM 901 O O . LEU A 1 114 ? 3.476 -7.835 -3.872 1.00 97.88 114 LEU A O 1
ATOM 905 N N . THR A 1 115 ? 5.217 -9.143 -3.325 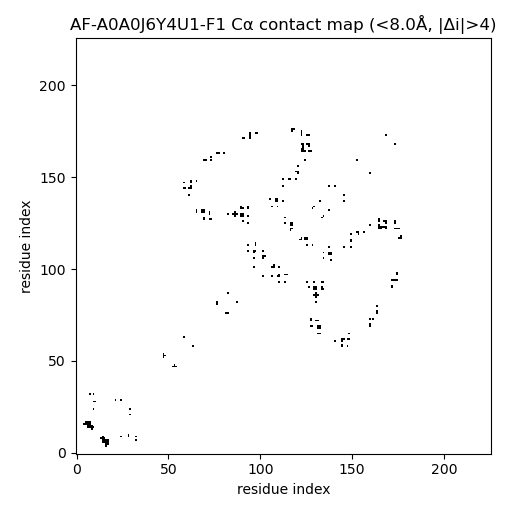1.00 97.12 115 THR A N 1
ATOM 906 C CA . THR A 1 115 ? 4.412 -10.310 -2.933 1.00 97.12 115 THR A CA 1
ATOM 907 C C . THR A 1 115 ? 3.609 -10.014 -1.666 1.00 97.12 115 THR A C 1
ATOM 909 O O . THR A 1 115 ? 2.427 -10.341 -1.599 1.00 97.12 115 THR A O 1
ATOM 912 N N . ASP A 1 116 ? 4.208 -9.335 -0.685 1.00 96.50 116 ASP A N 1
ATOM 913 C CA . ASP A 1 116 ? 3.506 -8.900 0.524 1.00 96.50 116 ASP A CA 1
ATOM 914 C C . ASP A 1 116 ? 2.402 -7.885 0.214 1.00 96.50 116 ASP A C 1
ATOM 916 O O . ASP A 1 116 ? 1.310 -7.982 0.775 1.00 96.50 116 ASP A O 1
ATOM 920 N N . ILE A 1 117 ? 2.645 -6.952 -0.714 1.00 97.19 117 ILE A N 1
ATOM 921 C CA . ILE A 1 117 ? 1.611 -6.032 -1.205 1.00 97.19 117 ILE A CA 1
ATOM 922 C C . ILE A 1 117 ? 0.475 -6.802 -1.878 1.00 97.19 117 ILE A C 1
ATOM 924 O O . ILE A 1 117 ? -0.687 -6.565 -1.551 1.00 97.19 117 ILE A O 1
ATOM 928 N N . LEU A 1 118 ? 0.793 -7.741 -2.771 1.00 95.12 118 LEU A N 1
ATOM 929 C CA . LEU A 1 118 ? -0.205 -8.541 -3.479 1.00 95.12 118 LEU A CA 1
ATOM 930 C C . LEU A 1 118 ? -1.067 -9.361 -2.505 1.00 95.12 118 LEU A C 1
ATOM 932 O O . LEU A 1 118 ? -2.283 -9.418 -2.663 1.00 95.12 118 LEU A O 1
ATOM 936 N N . ARG A 1 119 ? -0.445 -9.933 -1.467 1.00 94.62 119 ARG A N 1
ATOM 937 C CA . ARG A 1 119 ? -1.112 -10.724 -0.425 1.00 94.62 119 ARG A CA 1
ATOM 938 C C . ARG A 1 119 ? -1.990 -9.882 0.504 1.00 94.62 119 ARG A C 1
ATOM 940 O O . ARG A 1 119 ? -3.066 -10.317 0.899 1.00 94.62 119 ARG A O 1
ATOM 947 N N . CYS A 1 120 ? -1.514 -8.709 0.918 1.00 93.12 120 CYS A N 1
ATOM 948 C CA . CYS A 1 120 ? -2.183 -7.892 1.934 1.00 93.12 120 CYS A CA 1
ATOM 949 C C . CYS A 1 120 ? -3.181 -6.889 1.352 1.00 93.12 120 CYS A C 1
ATOM 951 O O . CYS A 1 120 ? -4.123 -6.500 2.048 1.00 93.12 120 CYS A O 1
ATOM 953 N N . CYS A 1 121 ? -2.960 -6.436 0.119 1.00 92.25 121 CYS A N 1
ATOM 954 C CA . CYS A 1 121 ? -3.732 -5.393 -0.547 1.00 92.25 121 CYS A CA 1
ATOM 955 C C . CYS A 1 121 ? -4.476 -5.968 -1.754 1.00 92.25 121 CYS A C 1
ATOM 957 O O . CYS A 1 121 ? -5.471 -6.662 -1.554 1.00 92.25 121 CYS A O 1
ATOM 959 N N . CYS A 1 122 ? -4.016 -5.664 -2.968 1.00 92.81 122 CYS A N 1
ATOM 960 C CA . CYS A 1 122 ? -4.484 -6.227 -4.230 1.00 92.81 122 CYS A CA 1
ATOM 961 C C . CYS A 1 122 ? -3.458 -5.929 -5.340 1.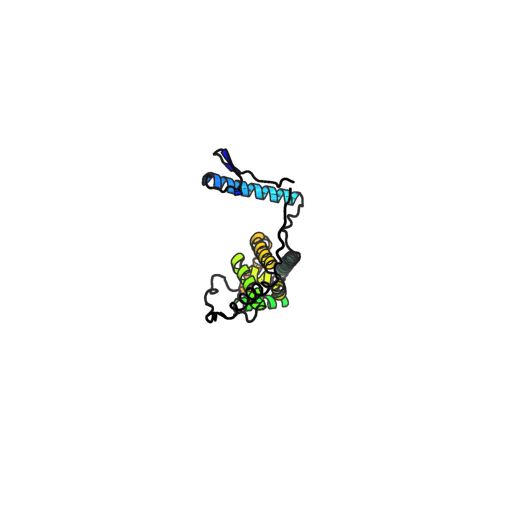00 92.81 122 CYS A C 1
ATOM 963 O O . CYS A 1 122 ? -2.479 -5.201 -5.138 1.00 92.81 122 CYS A O 1
ATOM 965 N N . ARG A 1 123 ? -3.703 -6.455 -6.542 1.00 95.88 123 ARG A N 1
ATOM 966 C CA . ARG A 1 123 ? -2.863 -6.222 -7.727 1.00 95.88 123 ARG A CA 1
ATOM 967 C C . ARG A 1 123 ? -2.763 -4.747 -8.138 1.00 95.88 123 ARG A C 1
ATOM 969 O O . ARG A 1 123 ? -1.697 -4.319 -8.574 1.00 95.88 123 ARG A O 1
ATOM 976 N N . GLY A 1 124 ? -3.809 -3.945 -7.928 1.00 97.06 124 GLY A N 1
ATOM 977 C CA . GLY A 1 124 ? -3.765 -2.500 -8.177 1.00 97.06 124 GLY A CA 1
ATOM 978 C C . GLY A 1 124 ? -2.710 -1.784 -7.324 1.00 97.06 124 GLY A C 1
ATOM 979 O O . GLY A 1 124 ? -1.994 -0.906 -7.805 1.00 97.06 124 GLY A O 1
ATOM 980 N N . PHE A 1 125 ? -2.511 -2.225 -6.080 1.00 97.69 125 PHE A N 1
ATOM 981 C CA . PHE A 1 125 ? -1.500 -1.646 -5.190 1.00 97.69 125 PHE A CA 1
ATOM 982 C C . PHE A 1 125 ? -0.073 -2.012 -5.610 1.00 97.69 125 PHE A C 1
ATOM 984 O O . PHE A 1 125 ? 0.849 -1.234 -5.366 1.00 97.69 125 PHE A O 1
ATOM 991 N N . VAL A 1 126 ? 0.126 -3.153 -6.280 1.00 97.94 126 VAL A N 1
ATOM 992 C CA . VAL A 1 126 ? 1.419 -3.499 -6.894 1.00 97.94 126 VAL A CA 1
ATOM 993 C C . VAL A 1 126 ? 1.769 -2.479 -7.979 1.00 97.94 126 VAL A C 1
ATOM 995 O O . VAL A 1 126 ? 2.898 -1.984 -8.001 1.00 97.94 126 VAL A O 1
ATOM 998 N N . VAL A 1 127 ? 0.798 -2.116 -8.828 1.00 98.12 127 VAL A N 1
ATOM 999 C CA . VAL A 1 127 ? 0.965 -1.079 -9.861 1.00 98.12 127 VAL A CA 1
ATOM 1000 C C . VAL A 1 127 ? 1.326 0.257 -9.222 1.00 98.12 127 VAL A C 1
ATOM 1002 O O . VAL A 1 127 ? 2.322 0.864 -9.616 1.00 98.12 127 VAL A O 1
ATOM 1005 N N . LEU A 1 128 ? 0.573 0.684 -8.202 1.00 98.25 128 LEU A N 1
ATOM 1006 C CA . LEU A 1 128 ? 0.835 1.935 -7.489 1.00 98.25 128 LEU A CA 1
ATOM 1007 C C . LEU A 1 128 ? 2.247 1.957 -6.884 1.00 98.25 128 LEU A C 1
ATOM 1009 O O . LEU A 1 128 ? 3.017 2.882 -7.134 1.00 98.25 128 LEU A O 1
ATOM 1013 N N . CYS A 1 129 ? 2.635 0.908 -6.153 1.00 98.12 129 CYS A N 1
ATOM 1014 C CA . CYS A 1 129 ? 3.959 0.827 -5.538 1.00 98.12 129 CYS A CA 1
ATOM 1015 C C . CYS A 1 129 ? 5.084 0.878 -6.581 1.00 98.12 129 CYS A C 1
ATOM 1017 O O . CYS A 1 129 ? 6.074 1.597 -6.414 1.00 98.12 129 CYS A O 1
ATOM 1019 N N . ALA A 1 130 ? 4.941 0.122 -7.670 1.00 98.19 130 ALA A N 1
ATOM 1020 C CA . ALA A 1 130 ? 5.932 0.088 -8.734 1.00 98.19 130 ALA A CA 1
ATOM 1021 C C . ALA A 1 130 ? 6.075 1.452 -9.424 1.00 98.19 130 ALA A C 1
ATOM 1023 O O . ALA A 1 130 ? 7.196 1.942 -9.558 1.00 98.19 130 ALA A O 1
ATOM 1024 N N . ALA A 1 131 ? 4.956 2.081 -9.790 1.00 98.12 131 ALA A N 1
ATOM 1025 C CA . ALA A 1 131 ? 4.929 3.373 -10.466 1.00 98.12 131 ALA A CA 1
ATOM 1026 C C . ALA A 1 131 ? 5.460 4.523 -9.592 1.00 98.12 131 ALA A C 1
ATOM 1028 O O . ALA A 1 131 ? 6.119 5.426 -10.104 1.00 98.12 131 ALA A O 1
ATOM 1029 N N . SER A 1 132 ? 5.198 4.502 -8.282 1.00 97.81 132 SER A N 1
ATOM 1030 C CA . SER A 1 132 ? 5.554 5.611 -7.388 1.00 97.81 132 SER A CA 1
ATOM 1031 C C . SER A 1 132 ? 6.977 5.566 -6.848 1.00 97.81 132 SER A C 1
ATOM 1033 O O . SER A 1 132 ? 7.643 6.600 -6.781 1.00 97.81 132 SER A O 1
ATOM 1035 N N . ILE A 1 133 ? 7.438 4.395 -6.395 1.00 97.38 133 ILE A N 1
ATOM 1036 C CA . ILE A 1 133 ? 8.720 4.281 -5.676 1.00 97.38 133 ILE A CA 1
ATOM 1037 C C . ILE A 1 133 ? 9.721 3.364 -6.383 1.00 97.38 133 ILE A C 1
ATOM 1039 O O . ILE A 1 133 ? 10.930 3.578 -6.269 1.00 97.38 133 ILE A O 1
ATOM 1043 N N . GLY A 1 134 ? 9.237 2.385 -7.152 1.00 96.69 134 GLY A N 1
ATOM 1044 C CA . GLY A 1 134 ? 10.068 1.458 -7.916 1.00 96.69 134 GLY A CA 1
ATOM 1045 C C . GLY A 1 134 ? 11.021 0.604 -7.066 1.00 96.69 134 GLY A C 1
ATOM 1046 O O . GLY A 1 134 ? 11.028 0.639 -5.834 1.00 96.69 134 GLY A O 1
ATOM 1047 N N . LYS A 1 135 ? 11.862 -0.184 -7.746 1.00 97.50 135 LYS A N 1
ATOM 1048 C CA . LYS A 1 135 ? 12.792 -1.130 -7.102 1.00 97.50 135 LYS A CA 1
ATOM 1049 C C . LYS A 1 135 ? 13.810 -0.453 -6.189 1.00 97.50 135 LYS A C 1
ATOM 1051 O O . LYS A 1 135 ? 14.004 -0.895 -5.061 1.00 97.50 135 LYS A O 1
ATOM 1056 N N . GLN A 1 136 ? 14.475 0.591 -6.686 1.00 97.06 136 GLN A N 1
ATOM 1057 C CA . GLN A 1 136 ? 15.605 1.216 -5.991 1.00 97.06 136 GLN A CA 1
ATOM 1058 C C . GLN A 1 136 ? 15.209 1.699 -4.598 1.00 97.06 136 GLN A C 1
ATOM 1060 O O . GLN A 1 136 ? 15.878 1.375 -3.620 1.00 97.06 136 GLN A O 1
ATOM 1065 N N . ARG A 1 137 ? 14.063 2.382 -4.487 1.00 97.69 137 ARG A N 1
ATOM 1066 C CA . ARG A 1 137 ? 13.594 2.877 -3.196 1.00 97.69 137 ARG A CA 1
ATOM 1067 C C . ARG A 1 137 ? 13.311 1.739 -2.221 1.00 97.69 137 ARG A C 1
ATOM 1069 O O . ARG A 1 137 ? 13.796 1.789 -1.097 1.00 97.69 137 ARG A O 1
ATOM 1076 N N . VAL A 1 138 ? 12.597 0.701 -2.655 1.00 97.75 138 VAL A N 1
ATOM 1077 C CA . VAL A 1 138 ? 12.280 -0.457 -1.803 1.00 97.75 138 VAL A CA 1
ATOM 1078 C C . VAL A 1 138 ? 13.550 -1.147 -1.307 1.00 97.75 138 VAL A C 1
ATOM 1080 O O . VAL A 1 138 ? 13.646 -1.476 -0.131 1.00 97.75 138 VAL A O 1
ATOM 1083 N N . VAL A 1 139 ? 14.541 -1.337 -2.179 1.00 97.38 139 VAL A N 1
ATOM 1084 C CA . VAL A 1 139 ? 15.807 -2.000 -1.822 1.00 97.38 139 VAL A CA 1
ATOM 1085 C C . VAL A 1 139 ? 16.606 -1.184 -0.805 1.00 97.38 139 VAL A C 1
ATOM 1087 O O . VAL A 1 139 ? 17.194 -1.759 0.106 1.00 97.38 139 VAL A O 1
ATOM 1090 N N . THR A 1 140 ? 16.597 0.146 -0.925 1.00 97.19 140 THR A N 1
ATOM 1091 C CA . THR A 1 140 ? 17.291 1.037 0.021 1.00 97.19 140 THR A CA 1
ATOM 1092 C C . THR A 1 140 ? 16.588 1.177 1.373 1.00 97.19 140 THR A C 1
ATOM 1094 O O . THR A 1 140 ? 17.208 1.616 2.337 1.00 97.19 140 THR A O 1
ATOM 1097 N N . MET A 1 141 ? 15.307 0.806 1.470 1.00 96.75 141 MET A N 1
ATOM 1098 C CA . MET A 1 141 ? 14.574 0.838 2.733 1.00 96.75 141 MET A CA 1
ATOM 1099 C C . MET A 1 141 ? 14.983 -0.333 3.632 1.00 96.75 141 MET A C 1
ATOM 1101 O O . MET A 1 141 ? 15.059 -1.494 3.207 1.00 96.75 141 MET A O 1
ATOM 1105 N N . ASN A 1 142 ? 15.175 -0.041 4.920 1.00 96.31 142 ASN A N 1
ATOM 1106 C CA . ASN A 1 142 ? 15.365 -1.086 5.919 1.00 96.31 142 ASN A CA 1
ATOM 1107 C C . ASN A 1 142 ? 14.098 -1.967 6.036 1.00 96.31 142 ASN A C 1
ATOM 1109 O O . ASN A 1 142 ? 13.050 -1.700 5.441 1.00 96.31 142 ASN A O 1
ATOM 1113 N N . ASN A 1 143 ? 14.221 -3.087 6.745 1.00 95.69 143 ASN A N 1
ATOM 1114 C CA . ASN A 1 143 ? 13.137 -4.065 6.827 1.00 95.69 143 ASN A CA 1
ATOM 1115 C C . ASN A 1 143 ? 11.905 -3.538 7.580 1.00 95.69 143 ASN A C 1
ATOM 1117 O O . ASN A 1 143 ? 10.774 -3.835 7.191 1.00 95.69 143 ASN A O 1
ATOM 1121 N N . ASP A 1 144 ? 12.126 -2.738 8.619 1.00 93.94 144 ASP A N 1
ATOM 1122 C CA . ASP A 1 144 ? 11.059 -2.211 9.466 1.00 93.94 144 ASP A CA 1
ATOM 1123 C C . ASP A 1 144 ? 10.231 -1.179 8.704 1.00 93.94 144 ASP A C 1
ATOM 1125 O O . ASP A 1 144 ? 9.007 -1.253 8.705 1.00 93.94 144 ASP A O 1
ATOM 1129 N N . ASP A 1 145 ? 10.882 -0.292 7.954 1.00 96.06 145 ASP A N 1
ATOM 1130 C CA . ASP A 1 145 ? 10.223 0.690 7.097 1.00 96.06 145 ASP A CA 1
ATOM 1131 C C . ASP A 1 145 ? 9.419 0.017 5.985 1.00 96.06 145 ASP A C 1
ATOM 1133 O O . ASP A 1 145 ? 8.296 0.428 5.698 1.00 96.06 145 ASP A O 1
ATOM 1137 N N . ARG A 1 146 ? 9.952 -1.049 5.368 1.00 97.44 146 ARG A N 1
ATOM 1138 C CA . ARG A 1 146 ? 9.195 -1.836 4.380 1.00 97.44 146 ARG A CA 1
ATOM 1139 C C . ARG A 1 146 ? 7.952 -2.460 5.009 1.00 97.44 146 ARG A C 1
ATOM 1141 O O . ARG A 1 146 ? 6.873 -2.375 4.428 1.00 97.44 146 ARG A O 1
ATOM 1148 N N . THR A 1 147 ? 8.091 -3.031 6.202 1.00 95.69 147 THR A N 1
ATOM 1149 C CA . THR A 1 147 ? 6.981 -3.647 6.943 1.00 95.69 147 THR A CA 1
ATOM 1150 C C . THR A 1 147 ? 5.925 -2.610 7.331 1.00 95.69 147 THR A C 1
ATOM 1152 O O . THR A 1 147 ? 4.736 -2.828 7.099 1.00 95.69 147 THR A O 1
ATOM 1155 N N . ARG A 1 148 ? 6.349 -1.450 7.847 1.00 95.06 148 ARG A N 1
ATOM 1156 C CA . ARG A 1 148 ? 5.469 -0.321 8.182 1.00 95.06 148 ARG A CA 1
ATOM 1157 C C . ARG A 1 148 ? 4.744 0.211 6.952 1.00 95.06 148 ARG A C 1
ATOM 1159 O O . ARG A 1 148 ? 3.552 0.470 7.035 1.00 95.06 148 ARG A O 1
ATOM 1166 N N . LEU A 1 149 ? 5.417 0.308 5.805 1.00 96.88 149 LEU A N 1
ATOM 1167 C CA . LEU A 1 149 ? 4.797 0.757 4.557 1.00 96.88 149 LEU A CA 1
ATOM 1168 C C . LEU A 1 149 ? 3.705 -0.211 4.075 1.00 96.88 149 LEU A C 1
ATOM 1170 O O . LEU A 1 149 ? 2.618 0.230 3.706 1.00 96.88 149 LEU A O 1
ATOM 1174 N N . VAL A 1 150 ? 3.962 -1.526 4.115 1.00 97.12 150 VAL A N 1
ATOM 1175 C CA . VAL A 1 150 ? 2.948 -2.549 3.789 1.00 97.12 150 VAL A CA 1
ATOM 1176 C C . VAL A 1 150 ? 1.769 -2.465 4.758 1.00 97.12 150 VAL A C 1
ATOM 1178 O O . VAL A 1 150 ? 0.616 -2.510 4.328 1.00 97.12 150 VAL A O 1
ATOM 1181 N N . HIS A 1 151 ? 2.044 -2.326 6.058 1.00 94.94 151 HIS A N 1
ATOM 1182 C CA . HIS A 1 151 ? 1.004 -2.180 7.072 1.00 94.94 151 HIS A CA 1
ATOM 1183 C C . HIS A 1 151 ? 0.154 -0.930 6.828 1.00 94.94 151 HIS A C 1
ATOM 1185 O O . HIS A 1 151 ? -1.068 -1.026 6.791 1.00 94.94 151 HIS A O 1
ATOM 1191 N N . TYR A 1 152 ? 0.790 0.213 6.570 1.00 94.81 152 TYR A N 1
ATOM 1192 C CA . TYR A 1 152 ? 0.107 1.471 6.301 1.00 94.81 152 TYR A CA 1
ATOM 1193 C C . TYR A 1 152 ? -0.840 1.359 5.102 1.00 94.81 152 TYR A C 1
ATOM 1195 O O . TYR A 1 152 ? -2.014 1.701 5.220 1.00 94.81 152 TYR A O 1
ATOM 1203 N N . LEU A 1 153 ? -0.366 0.813 3.977 1.00 95.69 15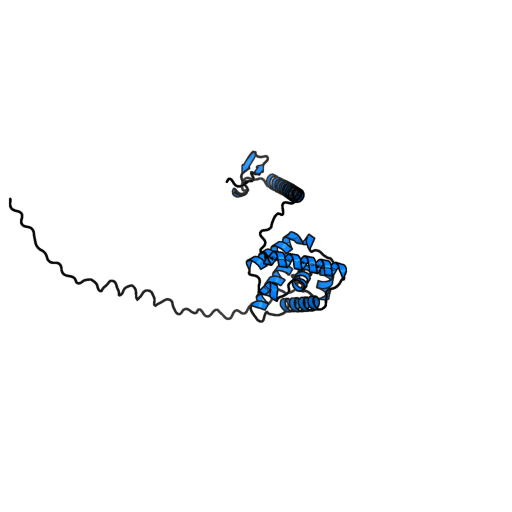3 LEU A N 1
ATOM 1204 C CA . LEU A 1 153 ? -1.191 0.600 2.783 1.00 95.69 153 LEU A CA 1
ATOM 1205 C C . LEU A 1 153 ? -2.356 -0.364 3.037 1.00 95.69 153 LEU A C 1
ATOM 1207 O O . LEU A 1 153 ? -3.447 -0.160 2.511 1.00 95.69 153 LEU A O 1
ATOM 1211 N N . LYS A 1 154 ? -2.143 -1.399 3.858 1.00 94.31 154 LYS A N 1
ATOM 1212 C CA . LYS A 1 154 ? -3.190 -2.356 4.240 1.00 94.31 154 LYS A CA 1
ATOM 1213 C C . LYS A 1 154 ? -4.269 -1.713 5.116 1.00 94.31 154 LYS A C 1
ATOM 1215 O O . LYS A 1 154 ? -5.439 -2.052 4.952 1.00 94.31 154 LYS A O 1
ATOM 1220 N N . THR A 1 155 ? -3.884 -0.848 6.048 1.00 90.44 155 THR A N 1
ATOM 1221 C CA . THR A 1 155 ? -4.807 -0.183 6.980 1.00 90.44 155 THR A CA 1
ATOM 1222 C C . THR A 1 155 ? -5.567 0.952 6.294 1.00 90.44 155 THR A C 1
ATOM 1224 O O . THR A 1 155 ? -6.761 1.115 6.519 1.00 90.44 155 THR A O 1
ATOM 1227 N N . HIS A 1 156 ? -4.915 1.667 5.376 1.00 92.75 156 HIS A N 1
ATOM 1228 C CA . HIS A 1 156 ? -5.457 2.849 4.704 1.00 92.75 156 HIS A CA 1
ATOM 1229 C C . HIS A 1 156 ? -5.856 2.586 3.245 1.00 92.75 156 HIS A C 1
ATOM 1231 O O . HIS A 1 156 ? -5.704 3.457 2.387 1.00 92.75 156 HIS A O 1
ATOM 1237 N N . LYS A 1 157 ? -6.356 1.382 2.931 1.00 93.12 157 LYS A N 1
ATOM 1238 C CA . LYS A 1 157 ? -6.678 0.991 1.545 1.00 93.12 157 LYS A CA 1
ATOM 1239 C C . LYS A 1 157 ? -7.615 1.971 0.847 1.00 93.12 157 LYS A C 1
ATOM 1241 O O . LYS A 1 157 ? -7.356 2.326 -0.296 1.00 93.12 157 LYS A O 1
ATOM 1246 N N . SER A 1 158 ? -8.650 2.435 1.545 1.00 90.81 158 SER A N 1
ATOM 1247 C CA . SER A 1 158 ? -9.666 3.346 1.004 1.00 90.81 158 SER A CA 1
ATOM 1248 C C . SER A 1 158 ? -9.091 4.667 0.486 1.00 90.81 158 SER A C 1
ATOM 1250 O O . SER A 1 158 ? -9.653 5.252 -0.431 1.00 90.81 158 SER A O 1
ATOM 1252 N N . ILE A 1 159 ? -7.954 5.124 1.024 1.00 92.44 159 ILE A N 1
ATOM 1253 C CA . ILE A 1 159 ? -7.284 6.357 0.581 1.00 92.44 159 ILE A CA 1
ATOM 1254 C C . ILE A 1 159 ? -6.649 6.173 -0.803 1.00 92.44 159 ILE A C 1
ATOM 1256 O O . ILE A 1 159 ? -6.574 7.115 -1.590 1.00 92.44 159 ILE A O 1
ATOM 1260 N N . PHE A 1 160 ? -6.176 4.962 -1.101 1.00 94.56 160 PHE A N 1
ATOM 1261 C CA . PHE A 1 160 ? -5.438 4.651 -2.327 1.00 94.56 160 PHE A CA 1
ATOM 1262 C C . PHE A 1 160 ? -6.257 3.858 -3.347 1.00 94.56 160 PHE A C 1
ATOM 1264 O O . PHE A 1 160 ? -5.753 3.518 -4.418 1.00 94.56 160 PHE A O 1
ATOM 1271 N N . GLU A 1 161 ? -7.507 3.545 -3.019 1.00 91.19 161 GLU A N 1
ATOM 1272 C CA . GLU A 1 161 ? -8.390 2.773 -3.874 1.00 91.19 161 GLU A CA 1
ATOM 1273 C C . GLU A 1 161 ? -8.800 3.598 -5.096 1.00 91.19 161 GLU A C 1
ATOM 1275 O O . GLU A 1 161 ? -9.305 4.717 -5.003 1.00 91.19 161 GLU A O 1
ATOM 1280 N N . CYS A 1 162 ? -8.541 3.052 -6.280 1.00 92.00 162 CYS A N 1
ATOM 1281 C CA . CYS A 1 162 ? -8.881 3.694 -7.537 1.00 92.00 162 CYS A CA 1
ATOM 1282 C C . CYS A 1 162 ? -9.150 2.620 -8.594 1.00 92.00 162 CYS A C 1
ATOM 1284 O O . CYS A 1 162 ? -8.243 1.834 -8.878 1.00 92.00 162 CYS A O 1
ATOM 1286 N N . PRO A 1 163 ? -10.331 2.613 -9.243 1.00 94.56 163 PRO A N 1
ATOM 1287 C CA . PRO A 1 163 ? -10.667 1.613 -10.262 1.00 94.56 163 PRO A CA 1
ATOM 1288 C C . PRO A 1 163 ? -9.658 1.540 -11.417 1.00 94.56 163 PRO A C 1
ATOM 1290 O O . PRO A 1 163 ? -9.438 0.478 -11.999 1.00 94.56 163 PRO A O 1
ATOM 1293 N N . LEU A 1 164 ? -8.990 2.658 -11.733 1.00 95.81 164 LEU A N 1
ATOM 1294 C CA . LEU A 1 164 ? -7.944 2.696 -12.757 1.00 95.81 164 LEU A CA 1
ATOM 1295 C C . LEU A 1 164 ? -6.751 1.803 -12.407 1.00 95.81 164 LEU A C 1
ATOM 1297 O O . LEU A 1 164 ? -6.135 1.249 -13.312 1.00 95.81 164 LEU A O 1
ATOM 1301 N N . LEU A 1 165 ? -6.424 1.628 -11.123 1.00 96.88 165 LEU A N 1
ATOM 1302 C CA . LEU A 1 165 ? -5.329 0.747 -10.717 1.00 96.88 165 LEU A CA 1
ATOM 1303 C C . LEU A 1 165 ? -5.629 -0.716 -11.051 1.00 96.88 165 LEU A C 1
ATOM 1305 O O . LEU A 1 165 ? -4.722 -1.429 -11.473 1.00 96.88 165 LEU A O 1
ATOM 1309 N N . ASP A 1 166 ? -6.881 -1.155 -10.926 1.00 95.75 166 ASP A N 1
ATOM 1310 C CA . ASP A 1 166 ? -7.277 -2.526 -11.264 1.00 95.75 166 ASP A CA 1
ATOM 1311 C C . ASP A 1 166 ? -7.321 -2.761 -12.776 1.00 95.75 166 ASP A C 1
ATOM 1313 O O . ASP A 1 166 ? -6.900 -3.822 -13.257 1.00 95.75 166 ASP A O 1
ATOM 1317 N N . ILE A 1 167 ? -7.761 -1.753 -13.535 1.00 97.00 167 ILE A N 1
ATOM 1318 C CA . ILE A 1 167 ? -7.683 -1.764 -15.001 1.00 97.00 167 ILE A CA 1
ATOM 1319 C C . ILE A 1 167 ? -6.218 -1.875 -15.424 1.00 97.00 167 ILE A C 1
ATOM 1321 O O . ILE A 1 167 ? -5.864 -2.770 -16.186 1.00 97.00 167 ILE A O 1
ATOM 1325 N N . LEU A 1 168 ? -5.340 -1.029 -14.878 1.00 97.31 168 LEU A N 1
ATOM 1326 C CA . LEU A 1 168 ? -3.912 -1.072 -15.184 1.00 97.31 168 LEU A CA 1
ATOM 1327 C C . LEU A 1 168 ? -3.273 -2.393 -14.760 1.00 97.31 168 LEU A C 1
ATOM 1329 O O . LEU A 1 168 ? -2.485 -2.949 -15.516 1.00 97.31 168 LEU A O 1
ATOM 1333 N N . ALA A 1 169 ? -3.618 -2.934 -13.593 1.00 97.19 169 ALA A N 1
ATOM 1334 C CA . ALA A 1 169 ? -3.094 -4.223 -13.155 1.00 97.19 169 ALA A CA 1
ATOM 1335 C C . ALA A 1 169 ? -3.452 -5.347 -14.137 1.00 97.19 169 ALA A C 1
ATOM 1337 O O . ALA A 1 169 ? -2.615 -6.206 -14.418 1.00 97.19 169 ALA A O 1
ATOM 1338 N N . THR A 1 170 ? -4.658 -5.292 -14.707 1.00 97.00 170 THR A N 1
ATOM 1339 C CA . THR A 1 170 ? -5.096 -6.202 -15.771 1.00 97.00 170 THR A CA 1
ATOM 1340 C C . THR A 1 170 ? -4.295 -5.971 -17.055 1.00 97.00 170 THR A C 1
ATOM 1342 O O . THR A 1 170 ? -3.738 -6.921 -17.600 1.00 97.00 170 THR A O 1
ATOM 1345 N N . THR A 1 171 ? -4.157 -4.715 -17.496 1.00 96.94 171 THR A N 1
ATOM 1346 C CA . THR A 1 171 ? -3.397 -4.327 -18.700 1.00 96.94 171 THR A CA 1
ATOM 1347 C C . THR A 1 171 ? -1.930 -4.755 -18.641 1.00 96.94 171 THR A C 1
ATOM 1349 O O . THR A 1 171 ? -1.376 -5.209 -19.637 1.00 96.94 171 THR A O 1
ATOM 1352 N N . TYR A 1 172 ? -1.289 -4.635 -17.478 1.00 97.19 172 TYR A N 1
ATOM 1353 C CA . TYR A 1 172 ? 0.108 -5.031 -17.277 1.00 97.19 172 TYR A CA 1
ATOM 1354 C C . TYR A 1 172 ? 0.277 -6.507 -16.888 1.00 97.19 172 TYR A C 1
ATOM 1356 O O . TYR A 1 172 ? 1.402 -6.947 -16.647 1.00 97.19 172 TYR A O 1
ATOM 1364 N N . HIS A 1 173 ? -0.809 -7.286 -16.836 1.00 96.50 173 HIS A N 1
ATOM 1365 C CA . HIS A 1 173 ? -0.798 -8.701 -16.460 1.00 96.50 173 HIS A CA 1
ATOM 1366 C C . HIS A 1 173 ? -0.080 -8.960 -15.127 1.00 96.50 173 HIS A C 1
ATOM 1368 O O . HIS A 1 173 ? 0.790 -9.843 -15.032 1.00 96.50 173 HIS A O 1
ATOM 1374 N N . VAL A 1 174 ? -0.419 -8.159 -14.112 1.00 96.38 174 VAL A N 1
ATOM 1375 C CA . VAL A 1 174 ? 0.014 -8.393 -12.731 1.00 96.38 174 VAL A CA 1
ATOM 1376 C C . VAL A 1 174 ? -0.583 -9.733 -12.276 1.00 96.38 174 VAL A C 1
ATOM 1378 O O . VAL A 1 174 ? -1.798 -9.895 -12.388 1.00 96.38 174 VAL A O 1
ATOM 1381 N N . PRO A 1 175 ? 0.232 -10.694 -11.798 1.00 93.50 175 PRO A N 1
ATOM 1382 C CA . PRO A 1 175 ? -0.267 -11.987 -11.335 1.00 93.50 175 PRO A CA 1
ATOM 1383 C C . PRO A 1 175 ? -1.277 -11.843 -10.194 1.00 93.50 175 PRO A C 1
ATOM 1385 O O . PRO A 1 175 ? -1.111 -10.978 -9.330 1.00 93.50 175 PRO A O 1
ATOM 1388 N N . ASP A 1 176 ? -2.271 -12.727 -10.158 1.00 87.00 176 ASP A N 1
ATOM 1389 C CA . ASP A 1 176 ? -3.147 -12.869 -8.999 1.00 87.00 176 ASP A CA 1
ATOM 1390 C C . ASP A 1 176 ? -2.459 -13.744 -7.941 1.00 87.00 176 ASP A C 1
ATOM 1392 O O . ASP A 1 176 ? -1.717 -14.673 -8.256 1.00 87.00 176 ASP A O 1
ATOM 1396 N N . TYR A 1 177 ? -2.712 -13.466 -6.661 1.00 75.56 177 TYR A N 1
ATOM 1397 C CA . TYR A 1 177 ? -2.131 -14.259 -5.569 1.00 75.56 177 TYR A CA 1
ATOM 1398 C C . TYR A 1 177 ? -2.623 -15.719 -5.580 1.00 75.56 177 TYR A C 1
ATOM 1400 O O . TYR A 1 177 ? -1.916 -16.615 -5.131 1.00 75.56 177 TYR A O 1
ATOM 1408 N N . SER A 1 178 ? -3.831 -15.965 -6.102 1.00 66.00 178 SER A N 1
ATOM 1409 C CA . SER A 1 178 ? -4.456 -17.292 -6.187 1.00 66.00 178 SER A CA 1
ATOM 1410 C C . SER A 1 178 ? -3.919 -18.169 -7.322 1.00 66.00 178 SER A C 1
ATOM 1412 O O . SER A 1 178 ? -4.230 -19.355 -7.356 1.00 66.00 178 SER A O 1
ATOM 1414 N N . SER A 1 179 ? -3.134 -17.614 -8.248 1.00 51.41 179 SER A N 1
ATOM 1415 C CA . SER A 1 179 ? -2.498 -18.357 -9.336 1.00 51.41 179 SER A CA 1
ATOM 1416 C C . SER A 1 179 ? -0.994 -18.485 -9.071 1.00 51.41 179 SER A C 1
ATOM 1418 O O . SER A 1 179 ? -0.254 -17.515 -9.206 1.00 51.41 179 SER A O 1
ATOM 1420 N N . GLU A 1 180 ? -0.553 -19.693 -8.712 1.00 51.72 180 GLU A N 1
ATOM 1421 C CA . GLU A 1 180 ? 0.810 -20.199 -8.971 1.00 51.72 180 GLU A CA 1
ATOM 1422 C C . GLU A 1 180 ? 2.008 -19.481 -8.309 1.00 51.72 180 GLU A C 1
ATOM 1424 O O . GLU A 1 180 ? 3.086 -19.395 -8.898 1.00 51.72 180 GLU A O 1
ATOM 1429 N N . VAL A 1 181 ? 1.900 -19.004 -7.063 1.00 51.91 181 VAL A N 1
ATOM 1430 C CA . VAL A 1 181 ? 3.120 -18.631 -6.300 1.00 51.91 181 VAL A CA 1
ATOM 1431 C C . VAL A 1 181 ? 3.711 -19.826 -5.526 1.00 51.91 181 VAL A C 1
ATOM 1433 O O . VAL A 1 181 ? 4.887 -19.803 -5.159 1.00 51.91 181 VAL A O 1
ATOM 1436 N N . ASP A 1 182 ? 2.955 -20.918 -5.389 1.00 46.62 182 ASP A N 1
ATOM 1437 C CA . ASP A 1 182 ? 3.396 -22.192 -4.811 1.00 46.62 182 ASP A CA 1
ATOM 1438 C C . ASP A 1 182 ? 3.750 -23.212 -5.902 1.00 46.62 182 ASP A C 1
ATOM 1440 O O . ASP A 1 182 ? 2.941 -24.060 -6.244 1.00 46.62 182 ASP A O 1
ATOM 1444 N N . THR A 1 183 ? 4.965 -23.130 -6.446 1.00 44.75 183 THR A N 1
ATOM 1445 C CA . THR A 1 183 ? 5.758 -24.299 -6.898 1.00 44.75 183 THR A CA 1
ATOM 1446 C C . THR A 1 183 ? 7.139 -23.836 -7.346 1.00 44.75 183 THR A C 1
ATOM 1448 O O . THR A 1 183 ? 7.504 -23.904 -8.513 1.00 44.75 183 THR A O 1
ATOM 1451 N N . LEU A 1 184 ? 7.944 -23.355 -6.406 1.00 49.16 184 LEU A N 1
ATOM 1452 C CA . LEU A 1 184 ? 9.390 -23.527 -6.502 1.00 49.16 184 LEU A CA 1
ATOM 1453 C C . LEU A 1 184 ? 9.867 -23.929 -5.114 1.00 49.16 184 LEU A C 1
ATOM 1455 O O . LEU A 1 184 ? 10.444 -23.129 -4.373 1.00 49.16 184 LEU A O 1
ATOM 1459 N N . GLU A 1 185 ? 9.578 -25.190 -4.772 1.00 43.91 185 GLU A N 1
ATOM 1460 C CA . GLU A 1 185 ? 10.370 -25.923 -3.797 1.00 43.91 185 GLU A CA 1
ATOM 1461 C C . GLU A 1 185 ? 11.834 -25.651 -4.113 1.00 43.91 185 GLU A C 1
ATOM 1463 O O . GLU A 1 185 ? 12.369 -25.948 -5.182 1.00 43.91 185 GLU A O 1
ATOM 1468 N N . CYS A 1 186 ? 12.468 -24.960 -3.180 1.00 39.03 186 CYS A N 1
ATOM 1469 C CA . CYS A 1 186 ? 13.894 -24.808 -3.191 1.00 39.03 186 CYS A CA 1
ATOM 1470 C C . CYS A 1 186 ? 14.424 -26.214 -2.916 1.00 39.03 186 CYS A C 1
ATOM 1472 O O . CYS A 1 186 ? 14.416 -26.638 -1.757 1.00 39.03 186 CYS A O 1
ATOM 1474 N N . ASP A 1 187 ? 14.875 -26.908 -3.964 1.00 44.31 187 ASP A N 1
ATOM 1475 C CA . ASP A 1 187 ? 15.977 -27.861 -3.877 1.00 44.31 187 ASP A CA 1
ATOM 1476 C C . ASP A 1 187 ? 17.103 -27.138 -3.141 1.00 44.31 187 ASP A C 1
ATOM 1478 O O . ASP A 1 187 ? 17.972 -26.474 -3.714 1.00 44.31 187 ASP A O 1
ATOM 1482 N N . ARG A 1 188 ? 17.022 -27.158 -1.811 1.00 49.09 188 ARG A N 1
ATOM 1483 C CA . ARG A 1 188 ? 18.119 -26.755 -0.962 1.00 49.09 188 ARG A CA 1
ATOM 1484 C C . ARG A 1 188 ? 19.137 -27.858 -1.189 1.00 49.09 188 ARG A C 1
ATOM 1486 O O . ARG A 1 188 ? 18.860 -28.987 -0.780 1.00 49.09 188 ARG A O 1
ATOM 1493 N N . PRO A 1 189 ? 20.315 -27.580 -1.775 1.00 47.59 189 PRO A N 1
ATOM 1494 C CA . PRO A 1 189 ? 21.402 -28.524 -1.620 1.00 47.59 189 PRO A CA 1
ATOM 1495 C C . PRO A 1 189 ? 21.549 -28.770 -0.110 1.00 47.59 189 PRO A C 1
ATOM 1497 O O . PRO A 1 189 ? 21.487 -27.799 0.663 1.00 47.59 189 PRO A O 1
ATOM 1500 N N . PRO A 1 190 ? 21.652 -30.036 0.335 1.00 46.88 190 PRO A N 1
ATOM 1501 C CA . PRO A 1 190 ? 21.744 -30.360 1.747 1.00 46.88 190 PRO A CA 1
ATOM 1502 C C . PRO A 1 190 ? 22.831 -29.484 2.346 1.00 46.88 190 PRO A C 1
ATOM 1504 O O . PRO A 1 190 ? 23.958 -29.447 1.844 1.00 46.88 190 PRO A O 1
ATOM 1507 N N . ARG A 1 191 ? 22.459 -28.708 3.372 1.00 47.12 191 ARG A N 1
ATOM 1508 C CA . ARG A 1 191 ? 23.396 -27.878 4.124 1.00 47.12 191 ARG A CA 1
ATOM 1509 C C . ARG A 1 191 ? 24.549 -28.790 4.524 1.00 47.12 191 ARG A C 1
ATOM 1511 O O . ARG A 1 191 ? 24.394 -29.606 5.429 1.00 47.12 191 ARG A O 1
ATOM 1518 N N . ARG A 1 192 ? 25.697 -28.665 3.852 1.00 48.03 192 ARG A N 1
ATOM 1519 C CA . ARG A 1 192 ? 26.941 -29.245 4.345 1.00 48.03 192 ARG A CA 1
ATOM 1520 C C . ARG A 1 192 ? 27.158 -28.593 5.701 1.00 48.03 192 ARG A C 1
ATOM 1522 O O . ARG A 1 192 ? 27.443 -27.398 5.769 1.00 48.03 192 ARG A O 1
ATOM 1529 N N . ARG A 1 193 ? 26.928 -29.356 6.773 1.00 46.28 193 ARG A N 1
ATOM 1530 C CA . ARG A 1 193 ? 27.397 -29.016 8.112 1.00 46.28 193 ARG A CA 1
ATOM 1531 C C . ARG A 1 193 ? 28.886 -28.721 7.975 1.00 46.28 193 ARG A C 1
ATOM 1533 O O . ARG A 1 193 ? 29.687 -29.635 7.815 1.00 46.28 193 ARG A O 1
ATOM 1540 N N . TYR A 1 194 ? 29.256 -27.449 8.029 1.00 47.06 194 TYR A N 1
ATOM 1541 C CA . TYR A 1 194 ? 30.590 -27.068 8.462 1.00 47.06 194 TYR A CA 1
ATOM 1542 C C . TYR A 1 194 ? 30.644 -27.322 9.977 1.00 47.06 194 TYR A C 1
ATOM 1544 O O . TYR A 1 194 ? 30.543 -26.410 10.787 1.00 47.06 194 TYR A O 1
ATOM 1552 N N . GLU A 1 195 ? 30.745 -28.594 10.364 1.00 52.38 195 GLU A N 1
ATOM 1553 C CA . GLU A 1 195 ? 31.307 -28.996 11.652 1.00 52.38 195 GLU A CA 1
ATOM 1554 C C . GLU A 1 195 ? 32.827 -29.014 11.474 1.00 52.38 195 GLU A C 1
ATOM 1556 O O . GLU A 1 195 ? 33.441 -30.036 11.186 1.00 52.38 195 GLU A O 1
ATOM 1561 N N . LYS A 1 196 ? 33.447 -27.837 11.558 1.00 50.91 196 LYS A N 1
ATOM 1562 C CA . LYS A 1 196 ? 34.888 -27.716 11.781 1.00 50.91 196 LYS A CA 1
ATOM 1563 C C . LYS A 1 196 ? 35.159 -26.349 12.387 1.00 50.91 196 LYS A C 1
ATOM 1565 O O . LYS A 1 196 ? 34.973 -25.334 11.726 1.00 50.91 196 LYS A O 1
ATOM 1570 N N . GLY A 1 197 ? 35.571 -26.347 13.653 1.00 49.12 197 GLY A N 1
ATOM 1571 C CA . GLY A 1 197 ? 36.038 -25.142 14.336 1.00 49.12 197 GLY A CA 1
ATOM 1572 C C . GLY A 1 197 ? 35.363 -24.830 15.669 1.00 49.12 197 GLY A C 1
ATOM 1573 O O . GLY A 1 197 ? 35.118 -23.665 15.956 1.00 49.12 197 GLY A O 1
ATOM 1574 N N . ARG A 1 198 ? 35.057 -25.833 16.501 1.00 46.72 198 ARG A N 1
ATOM 1575 C CA . ARG A 1 198 ? 34.787 -25.596 17.931 1.00 46.72 198 ARG A CA 1
ATOM 1576 C C . ARG A 1 198 ? 35.385 -26.690 18.820 1.00 46.72 198 ARG A C 1
ATOM 1578 O O . ARG A 1 198 ? 34.724 -27.241 19.682 1.00 46.72 198 ARG A O 1
ATOM 1585 N N . THR A 1 199 ? 36.661 -26.973 18.589 1.00 52.72 199 THR A N 1
ATOM 1586 C CA . THR A 1 199 ? 37.550 -27.749 19.471 1.00 52.72 199 THR A CA 1
ATOM 1587 C C . THR A 1 199 ? 38.960 -27.177 19.325 1.00 52.72 199 THR A C 1
ATOM 1589 O O . THR A 1 199 ? 39.787 -27.772 18.649 1.00 52.72 199 THR A O 1
ATOM 1592 N N . ALA A 1 200 ? 39.186 -25.953 19.822 1.00 51.47 200 ALA A N 1
ATOM 1593 C CA . ALA A 1 200 ? 40.526 -25.364 20.016 1.00 51.47 200 ALA A CA 1
ATOM 1594 C C . ALA A 1 200 ? 40.490 -24.036 20.815 1.00 51.47 200 ALA A C 1
ATOM 1596 O O . ALA A 1 200 ? 41.279 -23.138 20.545 1.00 51.47 200 ALA A O 1
ATOM 1597 N N . VAL A 1 201 ? 39.552 -23.850 21.758 1.00 51.16 201 VAL A N 1
ATOM 1598 C CA . VAL A 1 201 ? 39.566 -22.657 22.646 1.00 51.16 201 VAL A CA 1
ATOM 1599 C C . VAL A 1 201 ? 39.437 -23.013 24.135 1.00 51.16 201 VAL A C 1
ATOM 1601 O O . VAL A 1 201 ? 39.686 -22.166 24.980 1.00 51.16 201 VAL A O 1
ATOM 1604 N N . ASN A 1 202 ? 39.183 -24.280 24.484 1.00 47.56 202 ASN A N 1
ATOM 1605 C CA . ASN A 1 202 ? 39.203 -24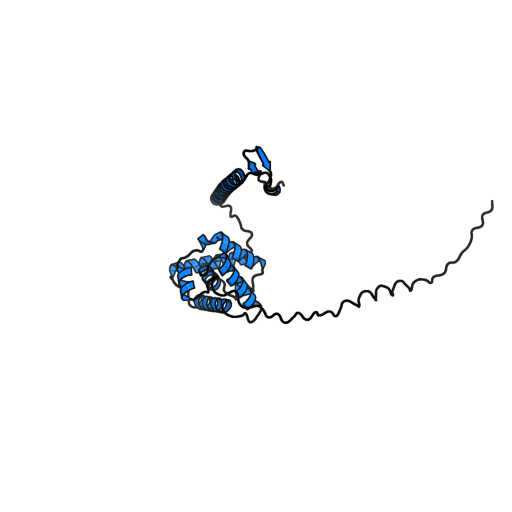.735 25.884 1.00 47.56 202 ASN A CA 1
ATOM 1606 C C . ASN A 1 202 ? 40.501 -25.448 26.301 1.00 47.56 202 ASN A C 1
ATOM 1608 O O . ASN A 1 202 ? 40.595 -25.888 27.436 1.00 47.56 202 ASN A O 1
ATOM 1612 N N . GLU A 1 203 ? 41.521 -25.507 25.440 1.00 47.84 203 GLU A N 1
ATOM 1613 C CA . GLU A 1 203 ? 42.808 -26.162 25.753 1.00 47.84 203 GLU A CA 1
ATOM 1614 C C . GLU A 1 203 ? 43.969 -25.172 25.974 1.00 47.84 203 GLU A C 1
ATOM 1616 O O . GLU A 1 203 ? 45.101 -25.576 26.212 1.00 47.84 203 GLU A O 1
ATOM 1621 N N . VAL A 1 204 ? 43.697 -23.860 25.945 1.00 50.78 204 VAL A N 1
ATOM 1622 C CA . VAL A 1 204 ? 44.690 -22.811 26.269 1.00 50.78 204 VAL A CA 1
ATOM 1623 C C . VAL A 1 204 ? 44.428 -22.174 27.645 1.00 50.78 204 VAL A C 1
ATOM 1625 O O . VAL A 1 204 ? 45.292 -21.481 28.170 1.00 50.78 204 VAL A O 1
ATOM 1628 N N . LEU A 1 205 ? 43.286 -22.459 28.289 1.00 47.72 205 LEU A N 1
ATOM 1629 C CA . LEU A 1 205 ? 42.983 -21.942 29.633 1.00 47.72 205 LEU A CA 1
ATOM 1630 C C . LEU A 1 205 ? 43.343 -22.905 30.784 1.00 47.72 205 LEU A C 1
ATOM 1632 O O . LEU A 1 205 ? 43.480 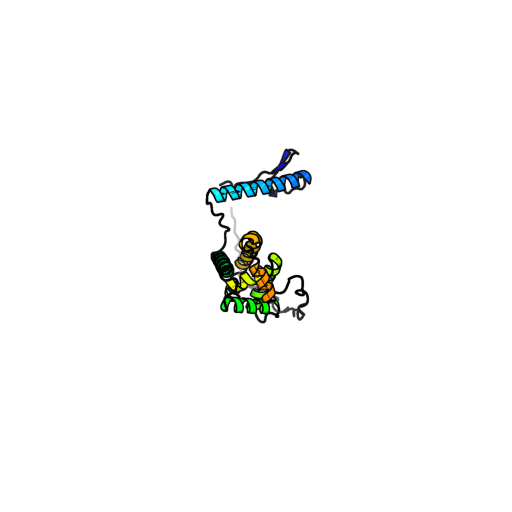-22.446 31.912 1.00 47.72 205 LEU A O 1
ATOM 1636 N N . GLU A 1 206 ? 43.564 -24.202 30.527 1.00 48.78 206 GLU A N 1
ATOM 1637 C CA . GLU A 1 206 ? 43.993 -25.161 31.570 1.00 48.78 206 GLU A CA 1
ATOM 1638 C C . GLU A 1 206 ? 45.520 -25.311 31.713 1.00 48.78 206 GLU A C 1
ATOM 1640 O O . GLU A 1 206 ? 45.994 -25.795 32.738 1.00 48.78 206 GLU A O 1
ATOM 1645 N N . ALA A 1 207 ? 46.326 -24.820 30.766 1.00 49.78 207 ALA A N 1
ATOM 1646 C CA . ALA A 1 207 ? 47.791 -24.872 30.872 1.00 49.78 207 ALA A CA 1
ATOM 1647 C C . ALA A 1 207 ? 48.408 -23.737 31.723 1.00 49.78 207 ALA A C 1
ATOM 1649 O O . ALA A 1 207 ? 49.598 -23.780 32.029 1.00 49.78 207 ALA A O 1
ATOM 1650 N N . ALA A 1 208 ? 47.624 -22.734 32.138 1.00 48.12 208 ALA A N 1
ATOM 1651 C CA . ALA A 1 208 ? 48.119 -21.583 32.906 1.00 48.12 208 ALA A CA 1
ATOM 1652 C C . ALA A 1 208 ? 47.931 -21.702 34.433 1.00 48.12 208 ALA A C 1
ATOM 1654 O O . ALA A 1 208 ? 48.418 -20.851 35.168 1.00 48.12 208 ALA A O 1
ATOM 1655 N N . VAL A 1 209 ? 47.273 -22.756 34.933 1.00 48.69 209 VAL A N 1
ATOM 1656 C CA . VAL A 1 209 ? 47.017 -22.942 36.381 1.00 48.69 209 VAL A CA 1
ATOM 1657 C C . VAL A 1 209 ? 47.991 -23.944 37.034 1.00 48.69 209 VAL A C 1
ATOM 1659 O O . VAL A 1 209 ? 48.021 -24.082 38.251 1.00 48.69 209 VAL A O 1
ATOM 1662 N N . VAL A 1 210 ? 48.867 -24.598 36.259 1.00 54.84 210 VAL A N 1
ATOM 1663 C CA . VAL A 1 210 ? 49.809 -25.619 36.776 1.00 54.84 210 VAL A CA 1
ATOM 1664 C C . VAL A 1 210 ? 51.242 -25.085 36.991 1.00 54.84 210 VAL A C 1
ATOM 1666 O O . VAL A 1 210 ? 52.087 -25.791 37.536 1.00 54.84 210 VAL A O 1
ATOM 1669 N N . ALA A 1 211 ? 51.540 -23.823 36.661 1.00 52.22 211 ALA A N 1
ATOM 1670 C CA . ALA A 1 211 ? 52.911 -23.288 36.681 1.00 52.22 211 ALA A CA 1
ATOM 1671 C C . ALA A 1 211 ? 53.227 -22.251 37.781 1.00 52.22 211 ALA A C 1
ATOM 1673 O O . ALA A 1 211 ? 54.226 -21.548 37.668 1.00 52.22 211 ALA A O 1
ATOM 1674 N N . GLU A 1 212 ? 52.448 -22.170 38.866 1.00 47.62 212 GLU A N 1
ATOM 1675 C CA . GLU A 1 212 ? 52.773 -21.279 40.002 1.00 47.62 212 GLU A CA 1
ATOM 1676 C C . GLU A 1 212 ? 52.769 -21.990 41.366 1.00 47.62 212 GLU A C 1
ATOM 1678 O O . GLU A 1 212 ? 52.505 -21.408 42.414 1.00 47.62 212 GLU A O 1
ATOM 1683 N N . THR A 1 213 ? 53.149 -23.273 41.363 1.00 53.53 213 THR A N 1
ATOM 1684 C CA . THR A 1 213 ? 53.372 -24.067 42.583 1.00 53.53 213 THR A CA 1
ATOM 1685 C C . THR A 1 213 ? 54.861 -24.254 42.878 1.00 53.53 213 THR A C 1
ATOM 1687 O O . THR A 1 213 ? 55.318 -25.375 43.035 1.00 53.53 213 THR A O 1
ATOM 1690 N N . THR A 1 214 ? 55.648 -23.181 42.983 1.00 55.19 214 THR A N 1
ATOM 1691 C CA . THR A 1 214 ? 56.971 -23.249 43.642 1.00 55.19 214 THR A CA 1
ATOM 1692 C C . THR A 1 214 ? 57.418 -21.881 44.154 1.00 55.19 214 THR A C 1
ATOM 1694 O O . THR A 1 214 ? 58.206 -21.195 43.511 1.00 55.19 214 THR A O 1
ATOM 1697 N N . ALA A 1 215 ? 56.999 -21.510 45.364 1.00 48.91 215 ALA A N 1
ATOM 1698 C CA . ALA A 1 215 ? 57.718 -20.519 46.165 1.00 48.91 215 ALA A CA 1
ATOM 1699 C C . ALA A 1 215 ? 57.596 -20.836 47.664 1.00 48.91 215 ALA A C 1
ATOM 1701 O O . ALA A 1 215 ? 56.697 -20.393 48.367 1.00 48.91 215 ALA A O 1
ATOM 1702 N N . LYS A 1 216 ? 58.528 -21.689 48.099 1.00 52.72 216 LYS A N 1
ATOM 1703 C CA . LYS A 1 216 ? 59.160 -21.794 49.424 1.00 52.72 216 LYS A CA 1
ATOM 1704 C C . LYS A 1 216 ? 58.511 -21.049 50.603 1.00 52.72 216 LYS A C 1
ATOM 1706 O O . LYS A 1 216 ? 58.648 -19.843 50.771 1.00 52.72 216 LYS A O 1
ATOM 1711 N N . ILE A 1 217 ? 58.013 -21.872 51.519 1.00 55.38 217 ILE A N 1
ATOM 1712 C CA . ILE A 1 217 ? 57.886 -21.639 52.961 1.00 55.38 217 ILE A CA 1
ATOM 1713 C C . ILE A 1 217 ? 59.283 -21.432 53.587 1.00 55.38 217 ILE A C 1
ATOM 1715 O O . ILE A 1 217 ? 60.177 -22.245 53.335 1.00 55.38 217 ILE A O 1
ATOM 1719 N N . PRO A 1 218 ? 59.450 -20.458 54.502 1.00 56.38 218 PRO A N 1
ATOM 1720 C CA . PRO A 1 218 ? 60.300 -20.654 55.667 1.00 56.38 218 PRO A CA 1
ATOM 1721 C C . PRO A 1 218 ? 59.506 -20.487 56.967 1.00 56.38 218 PRO A C 1
ATOM 1723 O O . PRO A 1 218 ? 58.981 -19.431 57.311 1.00 56.38 218 PRO A O 1
ATOM 1726 N N . THR A 1 219 ? 59.472 -21.587 57.706 1.00 50.75 219 THR A N 1
ATOM 1727 C CA . THR A 1 219 ? 59.090 -21.729 59.109 1.00 50.75 219 THR A CA 1
ATOM 1728 C C . THR A 1 219 ? 60.082 -21.041 60.050 1.00 50.75 219 THR A C 1
ATOM 1730 O O . THR A 1 219 ? 61.270 -21.332 59.974 1.00 50.75 219 THR A O 1
ATOM 1733 N N . HIS A 1 220 ? 59.593 -20.267 61.022 1.00 52.28 220 HIS A N 1
ATOM 1734 C CA . HIS A 1 220 ? 60.172 -20.135 62.373 1.00 52.28 220 HIS A CA 1
ATOM 1735 C C . HIS A 1 220 ? 59.081 -19.567 63.301 1.00 52.28 220 HIS A C 1
ATOM 1737 O O . HIS A 1 220 ? 58.725 -18.402 63.219 1.00 52.28 220 HIS A O 1
ATOM 1743 N N . ARG A 1 221 ? 58.311 -20.409 63.999 1.00 54.56 221 ARG A N 1
ATOM 1744 C CA . ARG A 1 221 ? 58.578 -21.009 65.324 1.00 54.56 221 ARG A CA 1
ATOM 1745 C C . ARG A 1 221 ? 58.822 -19.961 66.416 1.00 54.56 221 ARG A C 1
ATOM 1747 O O . ARG A 1 221 ? 59.960 -19.620 66.727 1.00 54.56 221 ARG A O 1
ATOM 1754 N N . GLY A 1 222 ? 57.721 -19.524 67.026 1.00 48.94 222 GLY A N 1
ATOM 1755 C CA . GLY A 1 222 ? 57.720 -18.776 68.276 1.00 48.94 222 GLY A CA 1
ATOM 1756 C C . GLY A 1 222 ? 58.263 -19.594 69.451 1.00 48.94 222 GLY A C 1
ATOM 1757 O O . GLY A 1 222 ? 58.137 -20.821 69.508 1.00 48.94 222 GLY A O 1
ATOM 1758 N N . LYS A 1 223 ? 58.860 -18.884 70.406 1.00 55.41 223 LYS A N 1
ATOM 1759 C CA . LYS A 1 223 ? 59.116 -19.360 71.765 1.00 55.41 223 LYS A CA 1
ATOM 1760 C C . LYS A 1 223 ? 58.436 -18.397 72.733 1.00 55.41 223 LYS A C 1
ATOM 1762 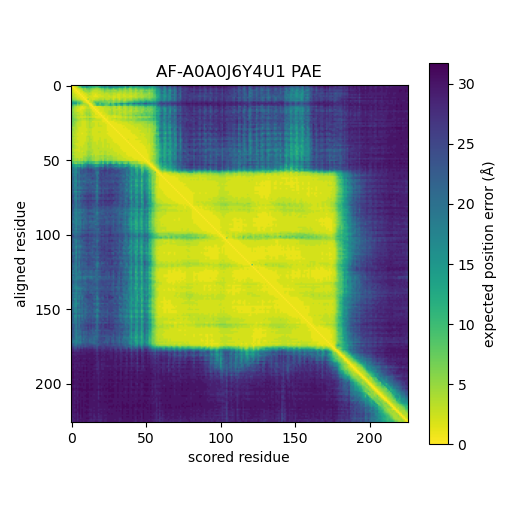O O . LYS A 1 223 ? 58.889 -17.272 72.896 1.00 55.41 223 LYS A O 1
ATOM 1767 N N . ASN A 1 224 ? 57.389 -18.887 73.390 1.00 53.66 224 ASN A N 1
ATOM 1768 C CA . ASN A 1 224 ? 56.924 -18.371 74.672 1.00 53.66 224 ASN A CA 1
ATOM 1769 C C . ASN A 1 224 ? 57.936 -18.739 75.766 1.00 53.66 224 ASN A C 1
ATOM 1771 O O . ASN A 1 224 ? 58.329 -19.903 75.874 1.00 53.66 224 ASN A O 1
ATOM 1775 N N . LYS A 1 225 ? 58.272 -17.775 76.622 1.00 55.22 225 LYS A N 1
ATOM 1776 C CA . LYS A 1 225 ? 58.563 -17.951 78.055 1.00 55.22 225 LYS A CA 1
ATOM 1777 C C . LYS A 1 225 ? 58.026 -16.683 78.732 1.00 55.22 225 LYS A C 1
ATOM 1779 O O . LYS A 1 225 ? 58.400 -15.602 78.305 1.00 55.22 225 LYS A O 1
ATOM 1784 N N . ARG A 1 226 ? 56.932 -16.844 79.480 1.00 55.66 226 ARG A N 1
ATOM 1785 C CA . ARG A 1 226 ? 56.851 -16.810 80.954 1.00 55.66 226 ARG A CA 1
ATOM 1786 C C . ARG A 1 226 ? 56.742 -15.392 81.482 1.00 55.66 226 ARG A C 1
ATOM 1788 O O . ARG A 1 226 ? 57.715 -14.642 81.292 1.00 55.66 226 ARG A O 1
#

Secondary structure (DSSP, 8-state):
-PPP--EEE-TT--EEEGGG-STT--HHHHHHHHHHHHHHHHHHHHHHHHTT--------HHHHHHHHHHHHHHHHHHHHSS--HHHHHHHHHHHHHHHSPPSSHHHHHHHHHHHHHHHHS-HHHHHHHHHHTHHHHHHHS-HHHHHHHHHHHHHTHHHH--HHHHHHHHHTTPPPTTSS-S--------------SSSSSSSSSSTTSSS---------------

pLDDT: mean 82.78, std 18.72, range [39.03, 98.31]